Protein AF-0000000086875833 (afdb_homodimer)

Secondary structure (DSSP, 8-state):
-HHHHHHHHHHHHTT--HHHHH--TTTT-S--HHHHHHHHHHHHHHHHHHTTT-PPPHHHHHHH--SS-TTSSPPP-TT--HHHHHHHHHHHHHHHHHHHHH--GGGGG-EEE-GGG-EEEHHHHHHHHHHHHHHHHHHHHHHHHHHIIIII-/-HHHHHHHHHHHHTT--HHHHH--TTTT-S--HHHHHHHHHHHHHHHHHHTTT-PPPHHHHHHH--SS-TTSSPPP-TT--HHHHHHHHHHHHHHHHHHHHH--GGGGG-EEE-GGG-EEEHHHHHHHHHHHHHHHHHHHHHHHHHHIIIII-

InterPro domains:
  IPR024775 Hercynine oxygenase, DinB-like domain [PF12867] (7-140)
  IPR034660 DinB/YfiT-like putative metalloenzymes [G3DSA:1.20.120.450] (1-150)
  IPR034660 DinB/YfiT-like putative metalloenzymes [SSF109854] (3-146)

Solvent-accessible surface area (backbone atoms only — not comparable to full-atom values): 17185 Å² total; per-residue (Å²): 103,58,63,57,55,47,52,53,49,48,69,70,45,69,80,51,49,63,68,61,29,61,42,22,59,97,81,60,76,49,81,20,45,43,32,48,54,51,48,51,45,51,54,52,47,48,46,46,26,26,79,67,73,41,76,76,55,66,69,56,40,70,72,73,45,66,86,46,39,99,85,70,39,74,44,87,52,92,81,62,42,55,67,57,47,53,53,55,43,49,55,45,48,51,52,35,50,54,52,58,70,68,54,49,80,76,50,37,70,38,72,27,78,46,73,94,84,34,72,38,37,40,53,57,46,59,50,48,53,40,47,53,48,38,29,52,46,41,53,42,53,51,47,52,51,53,47,39,61,72,69,71,99,103,57,62,56,56,49,52,52,49,48,68,69,45,68,79,54,49,63,67,60,29,62,42,22,59,96,81,61,78,50,81,19,45,43,33,50,53,51,48,50,44,51,53,51,47,49,47,46,25,27,78,67,72,40,75,75,54,66,70,55,42,68,72,73,47,66,86,46,39,99,84,70,40,74,44,87,50,92,80,62,41,54,66,59,46,53,53,54,42,49,54,47,48,50,52,36,48,54,52,58,70,67,55,50,80,76,49,38,69,39,71,25,76,45,72,93,84,35,70,36,38,40,53,58,48,57,49,48,52,40,47,51,48,39,31,54,47,40,55,41,53,50,46,53,50,52,47,39,61,72,69,70,98

pLDDT: mean 93.74, std 5.6, range [61.12, 98.62]

Foldseek 3Di:
DLVVLVVVLCVLPVPPDLVLQCFCFPVNPHHGVVLLLLLLLVVLLQVLQQLVQHGRDPVVCVVSHDNADPVRHRDDDNPDDSVNSVVSSVVSVVSSVVSVVVDDPVSQQDWTADPPRDIDRNVVVVVVSSVSSVVVSVVNVVSVVRCCVVPVD/DLVVLVVVLCVLPVPPDLVLQCDCFPVNPHHGVVLLLLLLLVVLLQVLQQLVQHGRDPVVCVVSHDNADPVRHRDDDNPDDSVNSVVSSVVSVVSSVVSVVPDDPVSQQDWTDDPPRDIDRNVVVVVVSSVSSVVVSVVNVVSVVRCCVVPVD

Nearest PDB structures (foldseek):
  8fx9-assembly1_A-2  TM=7.996E-01  e=4.304E-03  Mycobacterium tuberculosis
  2p1a-assembly1_A  TM=7.883E-01  e=8.889E-03  Bacillus cereus ATCC 10987
  2nsf-assembly1_A  TM=6.820E-01  e=5.088E-03  Corynebacterium glutamicum
  2p1a-assembly1_B  TM=7.761E-01  e=3.034E-02  Bacillus cereus ATCC 10987
  2nsg-assembly1_A  TM=6.842E-01  e=2.427E-02  Corynebacterium glutamicum

Organism: NCBI:txid248903

Sequence (306 aa):
MVNYNDERLIRLVKDMSAEELQFKGPAHDVNSTAQLLRHISVVLLHWVFRLQSQEVPAGYTEKYGPMFDADGKLPLIPDLTIQTWLQEHSSIREMFRSVCLSLQDHDLERVVPYENGEGAVIRWSLFHIADHCRHHYAHIVYLRRTYSEQFKGMVNYNDERLIRLVKDMSAEELQFKGPAHDVNSTAQLLRHISVVLLHWVFRLQSQEVPAGYTEKYGPMFDADGKLPLIPDLTIQTWLQEHSSIREMFRSVCLSLQDHDLERVVPYENGEGAVIRWSLFHIADHCRHHYAHIVYLRRTYSEQFKG

Structure (mmCIF, N/CA/C/O backbone):
data_AF-0000000086875833-model_v1
#
loop_
_entity.id
_entity.type
_entity.pdbx_description
1 polymer 'DinB family protein'
#
loop_
_atom_site.group_PDB
_atom_site.id
_atom_site.type_symbol
_atom_site.label_atom_id
_atom_site.label_alt_id
_atom_site.label_comp_id
_atom_site.label_asym_id
_atom_site.label_entity_id
_atom_site.label_seq_id
_atom_site.pdbx_PDB_ins_code
_atom_site.Cartn_x
_atom_site.Cartn_y
_atom_site.Cartn_z
_atom_site.occupancy
_atom_site.B_iso_or_equiv
_atom_site.auth_seq_id
_atom_site.auth_comp_id
_atom_site.auth_asym_id
_atom_site.auth_atom_id
_atom_site.pdbx_PDB_model_num
ATOM 1 N N . MET A 1 1 ? -10.68 0.949 8.367 1 69.31 1 MET A N 1
ATOM 2 C CA . MET A 1 1 ? -9.508 0.652 7.555 1 69.31 1 MET A CA 1
ATOM 3 C C . MET A 1 1 ? -8.445 1.741 7.711 1 69.31 1 MET A C 1
ATOM 5 O O . MET A 1 1 ? -7.293 1.449 8.023 1 69.31 1 MET A O 1
ATOM 9 N N . VAL A 1 2 ? -8.875 2.961 7.594 1 73.44 2 VAL A N 1
ATOM 10 C CA . VAL A 1 2 ? -7.926 4.055 7.758 1 73.44 2 VAL A CA 1
ATOM 11 C C . VAL A 1 2 ? -7.301 3.994 9.148 1 73.44 2 VAL A C 1
ATOM 13 O O . VAL A 1 2 ? -6.086 4.133 9.297 1 73.44 2 VAL A O 1
ATOM 16 N N . ASN A 1 3 ? -8.141 3.557 10.039 1 81.06 3 ASN A N 1
ATOM 17 C CA . ASN A 1 3 ? -7.633 3.457 11.406 1 81.06 3 ASN A CA 1
ATOM 18 C C . ASN A 1 3 ? -6.652 2.299 11.562 1 81.06 3 ASN A C 1
ATOM 20 O O . ASN A 1 3 ? -5.656 2.412 12.281 1 81.06 3 ASN A O 1
ATOM 24 N N . TYR A 1 4 ? -6.926 1.289 10.883 1 83.06 4 TYR A N 1
ATOM 25 C CA . TYR A 1 4 ? -6.055 0.121 10.953 1 83.06 4 TYR A CA 1
ATOM 26 C C . TYR A 1 4 ? -4.668 0.442 10.398 1 83.06 4 TYR A C 1
ATOM 28 O O . TYR A 1 4 ? -3.658 0.161 11.047 1 83.06 4 TYR A O 1
ATOM 36 N N . ASN A 1 5 ? -4.621 1.057 9.25 1 88.19 5 ASN A N 1
ATOM 37 C CA . ASN A 1 5 ? -3.35 1.418 8.633 1 88.19 5 ASN A CA 1
ATOM 38 C C . ASN A 1 5 ? -2.582 2.434 9.477 1 88.19 5 ASN A C 1
ATOM 40 O O . ASN A 1 5 ? -1.358 2.352 9.594 1 88.19 5 ASN A O 1
ATOM 44 N N . ASP A 1 6 ? -3.35 3.293 10 1 91.81 6 ASP A N 1
ATOM 45 C CA . ASP A 1 6 ? -2.744 4.332 10.828 1 91.81 6 ASP A CA 1
ATOM 46 C C . ASP A 1 6 ? -2.117 3.736 12.086 1 91.81 6 ASP A C 1
ATOM 48 O O . ASP A 1 6 ? -1.003 4.102 12.469 1 91.81 6 ASP A O 1
ATOM 52 N N . GLU A 1 7 ? -2.791 2.857 12.734 1 93 7 GLU A N 1
ATOM 53 C CA . GLU A 1 7 ? -2.266 2.211 13.93 1 93 7 GLU A CA 1
ATOM 54 C C . GLU A 1 7 ? -1.007 1.408 13.617 1 93 7 GLU A C 1
ATOM 56 O O . GLU A 1 7 ? -0.061 1.396 14.414 1 93 7 GLU A O 1
ATOM 61 N N . ARG A 1 8 ? -1.009 0.767 12.539 1 94.06 8 ARG A N 1
ATOM 62 C CA . ARG A 1 8 ? 0.169 0.016 12.117 1 94.06 8 ARG A CA 1
ATOM 63 C C . ARG A 1 8 ? 1.355 0.945 11.883 1 94.06 8 ARG A C 1
ATOM 65 O O . ARG A 1 8 ? 2.486 0.619 12.242 1 94.06 8 ARG A O 1
ATOM 72 N N . LEU A 1 9 ? 1.071 2.025 11.289 1 97.44 9 LEU A N 1
ATOM 73 C CA . LEU A 1 9 ? 2.113 3.016 11.039 1 97.44 9 LEU A CA 1
ATOM 74 C C . LEU A 1 9 ? 2.715 3.516 12.352 1 97.44 9 LEU A C 1
ATOM 76 O O . LEU A 1 9 ? 3.938 3.543 12.508 1 97.44 9 LEU A O 1
ATOM 80 N N . ILE A 1 10 ? 1.856 3.844 13.289 1 97.56 10 ILE A N 1
ATOM 81 C CA . ILE A 1 10 ? 2.297 4.363 14.578 1 97.56 10 ILE A CA 1
ATOM 82 C C . ILE A 1 10 ? 3.143 3.316 15.297 1 97.56 10 ILE A C 1
ATOM 84 O O . ILE A 1 10 ? 4.211 3.629 15.836 1 97.56 10 ILE A O 1
ATOM 88 N N . ARG A 1 11 ? 2.738 2.109 15.25 1 97.25 11 ARG A N 1
ATOM 89 C CA . ARG A 1 11 ? 3.488 1.029 15.883 1 97.25 11 ARG A CA 1
ATOM 90 C C . ARG A 1 11 ? 4.867 0.874 15.242 1 97.25 11 ARG A C 1
ATOM 92 O O . ARG A 1 11 ? 5.844 0.576 15.938 1 97.25 11 ARG A O 1
ATOM 99 N N . LEU A 1 12 ? 4.922 1.098 14.055 1 97.69 12 LEU A N 1
ATOM 100 C CA . LEU A 1 12 ? 6.164 0.932 13.312 1 97.69 12 LEU A CA 1
ATOM 101 C C . LEU A 1 12 ? 7.176 2.008 13.695 1 97.69 12 LEU A C 1
ATOM 103 O O . LEU A 1 12 ? 8.375 1.736 13.773 1 97.69 12 LEU A O 1
ATOM 107 N N . VAL A 1 13 ? 6.734 3.186 13.984 1 98.06 13 VAL A N 1
ATOM 108 C CA . VAL A 1 13 ? 7.684 4.293 13.977 1 98.06 13 VAL A CA 1
ATOM 109 C C . VAL A 1 13 ? 7.84 4.855 15.383 1 98.06 13 VAL A C 1
ATOM 111 O O . VAL A 1 13 ? 8.758 5.629 15.656 1 98.06 13 VAL A O 1
ATOM 114 N N . LYS A 1 14 ? 6.969 4.492 16.312 1 97.06 14 LYS A N 1
ATOM 115 C CA . LYS A 1 14 ? 6.82 5.188 17.594 1 97.06 14 LYS A CA 1
ATOM 116 C C . LYS A 1 14 ? 8.125 5.188 18.375 1 97.06 14 LYS A C 1
ATOM 118 O O . LYS A 1 14 ? 8.336 6.035 19.234 1 97.06 14 LYS A O 1
ATOM 123 N N . ASP A 1 15 ? 9.039 4.305 18.109 1 96.94 15 ASP A N 1
ATOM 124 C CA . ASP A 1 15 ? 10.258 4.191 18.891 1 96.94 15 ASP A CA 1
ATOM 125 C C . ASP A 1 15 ? 11.492 4.578 18.078 1 96.94 15 ASP A C 1
ATOM 127 O O . ASP A 1 15 ? 12.617 4.277 18.469 1 96.94 15 ASP A O 1
ATOM 131 N N . MET A 1 16 ? 11.336 5.215 17 1 96.94 16 MET A N 1
ATOM 132 C CA . MET A 1 16 ? 12.469 5.582 16.156 1 96.94 16 MET A CA 1
ATOM 133 C C . MET A 1 16 ? 13.258 6.734 16.766 1 96.94 16 MET A C 1
ATOM 135 O O . MET A 1 16 ? 12.68 7.66 17.328 1 96.94 16 MET A O 1
ATOM 139 N N . SER A 1 17 ? 14.539 6.664 16.672 1 96.44 17 SER A N 1
ATOM 140 C CA . SER A 1 17 ? 15.406 7.766 17.062 1 96.44 17 SER A CA 1
ATOM 141 C C . SER A 1 17 ? 15.383 8.883 16.016 1 96.44 17 SER A C 1
ATOM 143 O O . SER A 1 17 ? 14.906 8.688 14.906 1 96.44 17 SER A O 1
ATOM 145 N N . ALA A 1 18 ? 15.938 9.984 16.422 1 95.5 18 ALA A N 1
ATOM 146 C CA . ALA A 1 18 ? 16.031 11.117 15.5 1 95.5 18 ALA A CA 1
ATOM 147 C C . ALA A 1 18 ? 16.891 10.773 14.289 1 95.5 18 ALA A C 1
ATOM 149 O O . ALA A 1 18 ? 16.578 11.18 13.164 1 95.5 18 ALA A O 1
ATOM 150 N N . GLU A 1 19 ? 17.953 10.086 14.5 1 95.81 19 GLU A N 1
ATOM 151 C CA . GLU A 1 19 ? 18.844 9.695 13.422 1 95.81 19 GLU A CA 1
ATOM 152 C C . GLU A 1 19 ? 18.156 8.75 12.445 1 95.81 19 GLU A C 1
ATOM 154 O O . GLU A 1 19 ? 18.281 8.898 11.227 1 95.81 19 GLU A O 1
ATOM 159 N N . GLU A 1 20 ? 17.453 7.828 12.977 1 97.19 20 GLU A N 1
ATOM 160 C CA . GLU A 1 20 ? 16.734 6.871 12.133 1 97.19 20 GLU A CA 1
ATOM 161 C C . GLU A 1 20 ? 15.672 7.57 11.289 1 97.19 20 GLU A C 1
ATOM 163 O O . GLU A 1 20 ? 15.492 7.242 10.117 1 97.19 20 GLU A O 1
ATOM 168 N N . LEU A 1 21 ? 15.031 8.516 11.844 1 98.12 21 LEU A N 1
ATOM 169 C CA . LEU A 1 21 ? 13.977 9.258 11.164 1 98.12 21 LEU A CA 1
ATOM 170 C C . LEU A 1 21 ? 14.523 9.977 9.938 1 98.12 21 LEU A C 1
ATOM 172 O O . LEU A 1 21 ? 13.812 10.156 8.953 1 98.12 21 LEU A O 1
ATOM 176 N N . GLN A 1 22 ? 15.766 10.344 10.023 1 97.81 22 GLN A N 1
ATOM 177 C CA . GLN A 1 22 ? 16.344 11.172 8.969 1 97.81 22 GLN A CA 1
ATOM 178 C C . GLN A 1 22 ? 17.109 10.328 7.957 1 97.81 22 GLN A C 1
ATOM 180 O O . GLN A 1 22 ? 17.594 10.844 6.949 1 97.81 22 GLN A O 1
ATOM 185 N N . PHE A 1 23 ? 17.203 9.023 8.188 1 96.94 23 PHE A N 1
ATOM 186 C CA . PHE A 1 23 ? 17.938 8.094 7.34 1 96.94 23 PHE A CA 1
ATOM 187 C C . PHE A 1 23 ? 17.344 8.031 5.941 1 96.94 23 PHE A C 1
ATOM 189 O O . PHE A 1 23 ? 16.125 7.883 5.789 1 96.94 23 PHE A O 1
ATOM 196 N N . LYS A 1 24 ? 18.141 8.18 4.934 1 96 24 LYS A N 1
ATOM 197 C CA . LYS A 1 24 ? 17.656 8.258 3.557 1 96 24 LYS A CA 1
ATOM 198 C C . LYS A 1 24 ? 18.125 7.047 2.744 1 96 24 LYS A C 1
ATOM 200 O O . LYS A 1 24 ? 18.359 7.16 1.541 1 96 24 LYS A O 1
ATOM 205 N N . GLY A 1 25 ? 18.297 5.945 3.387 1 92.19 25 GLY A N 1
ATOM 206 C CA . GLY A 1 25 ? 18.75 4.738 2.711 1 92.19 25 GLY A CA 1
ATOM 207 C C . GLY A 1 25 ? 20.25 4.672 2.535 1 92.19 25 GLY A C 1
ATOM 208 O O . GLY A 1 25 ? 20.938 5.672 2.729 1 92.19 25 GLY A O 1
ATOM 209 N N . PRO A 1 26 ? 20.703 3.537 2.186 1 87.69 26 PRO A N 1
ATOM 210 C CA . PRO A 1 26 ? 22.156 3.342 2.062 1 87.69 26 PRO A CA 1
ATOM 211 C C . PRO A 1 26 ? 22.781 4.242 0.999 1 87.69 26 PRO A C 1
ATOM 213 O O . PRO A 1 26 ? 23.906 4.699 1.163 1 87.69 26 PRO A O 1
ATOM 216 N N . ALA A 1 27 ? 22.016 4.434 -0.045 1 86.5 27 ALA A N 1
ATOM 217 C CA . ALA A 1 27 ? 22.547 5.254 -1.133 1 86.5 27 ALA A CA 1
ATOM 218 C C . ALA A 1 27 ? 22.141 6.715 -0.965 1 86.5 27 ALA A C 1
ATOM 220 O O . ALA A 1 27 ? 22.422 7.547 -1.83 1 86.5 27 ALA A O 1
ATOM 221 N N . HIS A 1 28 ? 21.391 7.035 0.111 1 91.25 28 HIS A N 1
ATOM 222 C CA . HIS A 1 28 ? 20.938 8.391 0.411 1 91.25 28 HIS A CA 1
ATOM 223 C C . HIS A 1 28 ? 20.109 8.961 -0.734 1 91.25 28 HIS A C 1
ATOM 225 O O . HIS A 1 28 ? 20.25 10.133 -1.09 1 91.25 28 HIS A O 1
ATOM 231 N N . ASP A 1 29 ? 19.312 8.133 -1.344 1 89.31 29 ASP A N 1
ATOM 232 C CA . ASP A 1 29 ? 18.641 8.57 -2.564 1 89.31 29 ASP A CA 1
ATOM 233 C C . ASP A 1 29 ? 17.125 8.367 -2.461 1 89.31 29 ASP A C 1
ATOM 235 O O . ASP A 1 29 ? 16.422 8.359 -3.475 1 89.31 29 ASP A O 1
ATOM 239 N N . VAL A 1 30 ? 16.688 8.141 -1.278 1 93.75 30 VAL A N 1
ATOM 240 C CA . VAL A 1 30 ? 15.242 7.996 -1.089 1 93.75 30 VAL A CA 1
ATOM 241 C C . VAL A 1 30 ? 14.758 8.977 -0.026 1 93.75 30 VAL A C 1
ATOM 243 O O . VAL A 1 30 ? 15.562 9.555 0.709 1 93.75 30 VAL A O 1
ATOM 246 N N . ASN A 1 31 ? 13.469 9.203 0.02 1 96.94 31 ASN A N 1
ATOM 247 C CA . ASN A 1 31 ? 12.883 10.031 1.068 1 96.94 31 ASN A CA 1
ATOM 248 C C . ASN A 1 31 ? 13.039 9.391 2.443 1 96.94 31 ASN A C 1
ATOM 250 O O . ASN A 1 31 ? 12.891 8.172 2.584 1 96.94 31 ASN A O 1
ATOM 254 N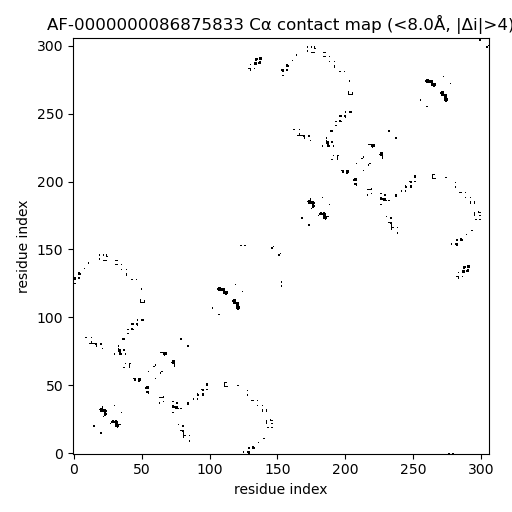 N . SER A 1 32 ? 13.344 10.211 3.451 1 98 32 SER A N 1
ATOM 255 C CA . SER A 1 32 ? 13.477 9.711 4.816 1 98 32 SER A CA 1
ATOM 256 C C . SER A 1 32 ? 12.109 9.391 5.418 1 98 32 SER A C 1
ATOM 258 O O . SER A 1 32 ? 11.078 9.797 4.883 1 98 32 SER A O 1
ATOM 260 N N . THR A 1 33 ? 12.148 8.656 6.516 1 98.62 33 THR A N 1
ATOM 261 C CA . THR A 1 33 ? 10.914 8.391 7.25 1 98.62 33 THR A CA 1
ATOM 262 C C . THR A 1 33 ? 10.266 9.695 7.707 1 98.62 33 THR A C 1
ATOM 264 O O . THR A 1 33 ? 9.047 9.844 7.641 1 98.62 33 THR A O 1
ATOM 267 N N . ALA A 1 34 ? 11.055 10.648 8.156 1 98.5 34 ALA A N 1
ATOM 268 C CA . ALA A 1 34 ? 10.539 11.953 8.578 1 98.5 34 ALA A CA 1
ATOM 269 C C . ALA A 1 34 ? 9.766 12.625 7.449 1 98.5 34 ALA A C 1
ATOM 271 O O . ALA A 1 34 ? 8.656 13.117 7.656 1 98.5 34 ALA A O 1
ATOM 272 N N . GLN A 1 35 ? 10.344 12.625 6.293 1 98.56 35 GLN A N 1
ATOM 273 C CA . GLN A 1 35 ? 9.688 13.219 5.129 1 98.56 35 GLN A CA 1
ATOM 274 C C . GLN A 1 35 ? 8.383 12.5 4.809 1 98.56 35 GLN A C 1
ATOM 276 O O . GLN A 1 35 ? 7.363 13.141 4.539 1 98.56 35 GLN A O 1
ATOM 281 N N . LEU A 1 36 ? 8.414 11.227 4.863 1 98.56 36 LEU A N 1
ATOM 282 C CA . LEU A 1 36 ? 7.25 10.422 4.508 1 98.56 36 LEU A CA 1
ATOM 283 C C . LEU A 1 36 ? 6.137 10.594 5.535 1 98.56 36 LEU A C 1
ATOM 285 O O . LEU A 1 36 ? 4.961 10.688 5.176 1 98.56 36 LEU A O 1
ATOM 289 N N . LEU A 1 37 ? 6.504 10.602 6.805 1 98.44 37 LEU A N 1
ATOM 290 C CA . LEU A 1 37 ? 5.516 10.797 7.859 1 98.44 37 LEU A CA 1
ATOM 291 C C . LEU A 1 37 ? 4.82 12.148 7.707 1 98.44 37 LEU A C 1
ATOM 293 O O . LEU A 1 37 ? 3.594 12.234 7.781 1 98.44 37 LEU A O 1
ATOM 297 N N . ARG A 1 38 ? 5.602 13.148 7.484 1 98.38 38 ARG A N 1
ATOM 298 C CA . ARG A 1 38 ? 5.02 14.469 7.266 1 98.38 38 ARG A CA 1
ATOM 299 C C . ARG A 1 38 ? 4.117 14.469 6.035 1 98.38 38 ARG A C 1
ATOM 301 O O . ARG A 1 38 ? 3.016 15.023 6.07 1 98.38 38 ARG A O 1
ATOM 308 N N . HIS A 1 39 ? 4.543 13.875 4.984 1 98.31 39 HIS A N 1
ATOM 309 C CA . HIS A 1 39 ? 3.766 13.797 3.752 1 98.31 39 HIS A CA 1
ATOM 310 C C . HIS A 1 39 ? 2.422 13.117 3.99 1 98.31 39 HIS A C 1
ATOM 312 O O . HIS A 1 39 ? 1.384 13.609 3.545 1 98.31 39 HIS A O 1
ATOM 318 N N . ILE A 1 40 ? 2.424 12.023 4.676 1 97.88 40 ILE A N 1
ATOM 319 C CA . ILE A 1 40 ? 1.2 11.289 4.98 1 97.88 40 ILE A CA 1
ATOM 320 C C . ILE A 1 40 ? 0.24 12.18 5.758 1 97.88 40 ILE A C 1
ATOM 322 O O . ILE A 1 40 ? -0.952 12.242 5.445 1 97.88 40 ILE A O 1
ATOM 326 N N . SER A 1 41 ? 0.762 12.891 6.777 1 97.94 41 SER A N 1
ATOM 327 C CA . SER A 1 41 ? -0.066 13.758 7.609 1 97.94 41 SER A CA 1
ATOM 328 C C . SER A 1 41 ? -0.639 14.922 6.801 1 97.94 41 SER A C 1
ATOM 330 O O . SER A 1 41 ? -1.814 15.258 6.941 1 97.94 41 SER A O 1
ATOM 332 N N . VAL A 1 42 ? 0.172 15.5 5.977 1 97.75 42 VAL A N 1
ATOM 333 C CA . VAL A 1 42 ? -0.249 16.656 5.195 1 97.75 42 VAL A CA 1
ATOM 334 C C . VAL A 1 42 ? -1.3 16.234 4.172 1 97.75 42 VAL A C 1
ATOM 336 O O . VAL A 1 42 ? -2.297 16.938 3.971 1 97.75 42 VAL A O 1
ATOM 339 N N . VAL A 1 43 ? -1.119 15.133 3.529 1 96.5 43 VAL A N 1
ATOM 340 C CA . VAL A 1 43 ? -2.105 14.617 2.584 1 96.5 43 VAL A CA 1
ATOM 341 C C . VAL A 1 43 ? -3.432 14.375 3.301 1 96.5 43 VAL A C 1
ATOM 343 O O . VAL A 1 43 ? -4.496 14.719 2.785 1 96.5 43 VAL A O 1
ATOM 346 N N . LEU A 1 44 ? -3.344 13.734 4.492 1 97.25 44 LEU A N 1
ATOM 347 C CA . LEU A 1 44 ? -4.555 13.484 5.27 1 97.25 44 LEU A CA 1
ATOM 348 C C . LEU A 1 44 ? -5.266 14.797 5.598 1 97.25 44 LEU A C 1
ATOM 350 O O . LEU A 1 44 ? -6.488 14.883 5.484 1 97.25 44 LEU A O 1
ATOM 354 N N . LEU A 1 45 ? -4.504 15.797 5.992 1 97.56 45 LEU A N 1
ATOM 355 C CA . LEU A 1 45 ? -5.055 17.109 6.297 1 97.56 45 LEU A CA 1
ATOM 356 C C . LEU A 1 45 ? -5.797 17.688 5.094 1 97.56 45 LEU A C 1
ATOM 358 O O . LEU A 1 45 ? -6.902 18.203 5.23 1 97.56 45 LEU A O 1
ATOM 362 N N . HIS A 1 46 ? -5.199 17.594 3.959 1 96.12 46 HIS A N 1
ATOM 363 C CA . HIS A 1 46 ? -5.836 18.094 2.746 1 96.12 46 HIS A CA 1
ATOM 364 C C . HIS A 1 46 ? -7.152 17.375 2.475 1 96.12 46 HIS A C 1
ATOM 366 O O . HIS A 1 46 ? -8.133 17.984 2.053 1 96.12 46 HIS A O 1
ATOM 372 N N . TRP A 1 47 ? -7.184 16.094 2.719 1 96.19 47 TRP A N 1
ATOM 373 C CA . TRP A 1 47 ? -8.406 15.328 2.49 1 96.19 47 TRP A CA 1
ATOM 374 C C . TRP A 1 47 ? -9.484 15.719 3.496 1 96.19 47 TRP A C 1
ATOM 376 O O . TRP A 1 47 ? -10.672 15.711 3.174 1 96.19 47 TRP A O 1
ATOM 386 N N . VAL A 1 48 ? -9.086 16.031 4.773 1 96.94 48 VAL A N 1
ATOM 387 C CA . VAL A 1 48 ? -10.039 16.5 5.773 1 96.94 48 VAL A CA 1
ATOM 388 C C . VAL A 1 48 ? -10.852 17.672 5.211 1 96.94 48 VAL A C 1
ATOM 390 O O . VAL A 1 48 ? -12.086 17.672 5.297 1 96.94 48 VAL A O 1
ATOM 393 N N . PHE A 1 49 ? -10.227 18.547 4.586 1 96.25 49 PHE A N 1
ATOM 394 C CA . PHE A 1 49 ? -10.891 19.75 4.074 1 96.25 49 PHE A CA 1
ATOM 395 C C . PHE A 1 49 ? -11.547 19.469 2.729 1 96.25 49 PHE A C 1
ATOM 397 O O . PHE A 1 49 ? -12.664 19.922 2.469 1 96.25 49 PHE A O 1
ATOM 404 N N . ARG A 1 50 ? -10.914 18.734 1.885 1 94.88 50 ARG A N 1
ATOM 405 C CA . ARG A 1 50 ? -11.461 18.391 0.576 1 94.88 50 ARG A CA 1
ATOM 406 C C . ARG A 1 50 ? -12.805 17.672 0.712 1 94.88 50 ARG A C 1
ATOM 408 O O . ARG A 1 50 ? -13.734 17.938 -0.055 1 94.88 50 ARG A O 1
ATOM 415 N N . LEU A 1 51 ? -12.914 16.734 1.679 1 95.56 51 LEU A N 1
ATOM 416 C CA . LEU A 1 51 ? -14.148 15.977 1.892 1 95.56 51 LEU A CA 1
ATOM 417 C C . LEU A 1 51 ? -15.297 16.906 2.27 1 95.56 51 LEU A C 1
ATOM 419 O O . LEU A 1 51 ? -16.469 16.531 2.16 1 95.56 51 LEU A O 1
ATOM 423 N N . GLN A 1 52 ? -14.969 18.094 2.715 1 93.88 52 GLN A N 1
ATOM 424 C CA . GLN A 1 52 ? -15.969 19.094 3.09 1 93.88 52 GLN A CA 1
ATOM 425 C C . GLN A 1 52 ? -16.062 20.188 2.037 1 93.88 52 GLN A C 1
ATOM 427 O O . GLN A 1 52 ? -16.719 21.219 2.262 1 93.88 52 GLN A O 1
ATOM 432 N N . SER A 1 53 ? -15.367 20.031 0.917 1 91.44 53 SER A N 1
ATOM 433 C CA . SER A 1 53 ? -15.32 20.984 -0.177 1 91.44 53 SER A CA 1
ATOM 434 C C . SER A 1 53 ? -14.797 22.344 0.3 1 91.44 53 SER A C 1
ATOM 436 O O . SER A 1 53 ? -15.328 23.391 -0.078 1 91.44 53 SER A O 1
ATOM 438 N N . GLN A 1 54 ? -13.82 22.219 1.149 1 93.94 54 GLN A N 1
ATOM 439 C CA . GLN A 1 54 ? -13.172 23.422 1.688 1 93.94 54 GLN A CA 1
ATOM 440 C C . GLN A 1 54 ? -11.695 23.453 1.321 1 93.94 54 GLN A C 1
ATOM 442 O O . GLN A 1 54 ? -11.094 22.406 1.058 1 93.94 54 GLN A O 1
ATOM 447 N N . GLU A 1 55 ? -11.156 24.625 1.307 1 93.31 55 GLU A N 1
ATOM 448 C CA . GLU A 1 55 ? -9.711 24.781 1.155 1 93.31 55 GLU A CA 1
ATOM 449 C C . GLU A 1 55 ? -9 24.672 2.504 1 93.31 55 GLU A C 1
ATOM 451 O O . GLU A 1 55 ? -9.578 25.016 3.541 1 93.31 55 GLU A O 1
ATOM 456 N N . VAL A 1 56 ? -7.762 24.203 2.43 1 94.88 56 VAL A N 1
ATOM 457 C CA . VAL A 1 56 ? -6.965 24.156 3.652 1 94.88 56 VAL A CA 1
ATOM 458 C C . VAL A 1 56 ? -6.652 25.562 4.125 1 94.88 56 VAL A C 1
ATOM 460 O O . VAL A 1 56 ? -6.066 26.359 3.381 1 94.88 56 VAL A O 1
ATOM 463 N N . PRO A 1 57 ? -7.016 25.906 5.332 1 96.06 57 PRO A N 1
ATOM 464 C CA . PRO A 1 57 ? -6.695 27.234 5.84 1 96.06 57 PRO A CA 1
ATOM 465 C C . PRO A 1 57 ? -5.191 27.5 5.906 1 96.06 57 PRO A C 1
ATOM 467 O O . PRO A 1 57 ? -4.418 26.594 6.211 1 96.06 57 PRO A O 1
ATOM 470 N N . ALA A 1 58 ? -4.77 28.703 5.758 1 95 58 ALA A N 1
ATOM 471 C CA . ALA A 1 58 ? -3.373 29.109 5.691 1 95 58 ALA A CA 1
ATOM 472 C C . ALA A 1 58 ? -2.629 28.734 6.973 1 95 58 ALA A C 1
ATOM 474 O O . ALA A 1 58 ? -1.456 28.359 6.926 1 95 58 ALA A O 1
ATOM 475 N N . GLY A 1 59 ? -3.309 28.828 8.039 1 95.81 59 GLY A N 1
ATOM 476 C CA . GLY A 1 59 ? -2.693 28.5 9.312 1 95.81 59 GLY A CA 1
ATOM 477 C C . GLY A 1 59 ? -2.154 27.078 9.367 1 95.81 59 GLY A C 1
ATOM 478 O O . GLY A 1 59 ? -1.101 26.844 9.961 1 95.81 59 GLY A O 1
ATOM 479 N N . TYR A 1 60 ? -2.828 26.141 8.781 1 95.56 60 TYR A N 1
ATOM 480 C CA . TYR A 1 60 ? -2.377 24.75 8.766 1 95.56 60 TYR A CA 1
ATOM 481 C C . TYR A 1 60 ? -1.182 24.578 7.832 1 95.56 60 TYR A C 1
ATOM 483 O O . TYR A 1 60 ? -0.259 23.812 8.133 1 95.56 60 TYR A O 1
ATOM 491 N N . THR A 1 61 ? -1.243 25.281 6.746 1 92.56 61 THR A N 1
ATOM 492 C CA . THR A 1 61 ? -0.128 25.203 5.809 1 92.56 61 THR A CA 1
ATOM 493 C C . THR A 1 61 ? 1.144 25.766 6.438 1 92.56 61 THR A C 1
ATOM 495 O O . THR A 1 61 ? 2.236 25.25 6.215 1 92.56 61 THR A O 1
ATOM 498 N N . GLU A 1 62 ? 1 26.797 7.148 1 94.69 62 GLU A N 1
ATOM 499 C CA . GLU A 1 62 ? 2.133 27.391 7.855 1 94.69 62 GLU A CA 1
ATOM 500 C C . GLU A 1 62 ? 2.676 26.438 8.914 1 94.69 62 GLU A C 1
ATOM 502 O O . GLU A 1 62 ? 3.889 26.328 9.102 1 94.69 62 GLU A O 1
ATOM 507 N N . LYS A 1 63 ? 1.803 25.812 9.578 1 95.06 63 LYS A N 1
ATOM 508 C CA . LYS A 1 63 ? 2.176 24.938 10.688 1 95.06 63 LYS A CA 1
ATOM 509 C C . LYS A 1 63 ? 2.824 23.656 10.18 1 95.06 63 LYS A C 1
ATOM 511 O O . LYS A 1 63 ? 3.832 23.203 10.727 1 95.06 63 LYS A O 1
ATOM 516 N N . TYR A 1 64 ? 2.316 23.016 9.117 1 95.12 64 TYR A N 1
ATOM 517 C CA . TYR A 1 64 ? 2.725 21.672 8.719 1 95.12 64 TYR A CA 1
ATOM 518 C C . TYR A 1 64 ? 3.576 21.703 7.461 1 95.12 64 TYR A C 1
ATOM 520 O O . TYR A 1 64 ? 4.211 20.719 7.102 1 95.12 64 TYR A O 1
ATOM 528 N N . GLY A 1 65 ? 3.678 22.875 6.812 1 92.44 65 GLY A N 1
ATOM 529 C CA . GLY A 1 65 ? 4.465 23.016 5.598 1 92.44 65 GLY A CA 1
ATOM 530 C C . GLY A 1 65 ? 3.691 22.656 4.344 1 92.44 65 GLY A C 1
ATOM 531 O O . GLY A 1 65 ? 2.543 22.219 4.418 1 92.44 65 GLY A O 1
ATOM 532 N N . PRO A 1 66 ? 4.355 22.875 3.219 1 92.62 66 PRO A N 1
ATOM 533 C CA . PRO A 1 66 ? 3.713 22.625 1.927 1 92.62 66 PRO A CA 1
ATOM 534 C C . PRO A 1 66 ? 3.732 21.156 1.539 1 92.62 66 PRO A C 1
ATOM 536 O O . PRO A 1 66 ? 4.512 20.375 2.096 1 92.62 66 PRO A O 1
ATOM 539 N N . MET A 1 67 ? 2.865 20.797 0.562 1 91.56 67 MET A N 1
ATOM 540 C CA . MET A 1 67 ? 2.816 19.453 0.001 1 91.56 67 MET A CA 1
ATOM 541 C C . MET A 1 67 ? 4.141 19.094 -0.668 1 91.56 67 MET A C 1
ATOM 543 O O . MET A 1 67 ? 4.645 17.984 -0.499 1 91.56 67 MET A O 1
ATOM 547 N N . PHE A 1 68 ? 4.617 19.953 -1.409 1 94.69 68 PHE A N 1
ATOM 548 C CA . PHE A 1 68 ? 5.883 19.797 -2.117 1 94.69 68 PHE A CA 1
ATOM 549 C C . PHE A 1 68 ? 6.727 21.062 -1.983 1 94.69 68 PHE A C 1
ATOM 551 O O . PHE A 1 68 ? 6.191 22.156 -1.791 1 94.69 68 PHE A O 1
ATOM 558 N N . ASP A 1 69 ? 8.039 20.859 -2.045 1 95.06 69 ASP A N 1
ATOM 559 C CA . ASP A 1 69 ? 8.922 22.016 -2.025 1 95.06 69 ASP A CA 1
ATOM 560 C C . ASP A 1 69 ? 9.023 22.656 -3.408 1 95.06 69 ASP A C 1
ATOM 562 O O . ASP A 1 69 ? 8.273 22.297 -4.32 1 95.06 69 ASP A O 1
ATOM 566 N N . ALA A 1 70 ? 9.891 23.688 -3.512 1 94.44 70 ALA A N 1
ATOM 567 C CA . ALA A 1 70 ? 10.008 24.469 -4.738 1 94.44 70 ALA A CA 1
ATOM 568 C C . ALA A 1 70 ? 10.453 23.594 -5.906 1 94.44 70 ALA A C 1
ATOM 570 O O . ALA A 1 70 ? 10.148 23.891 -7.066 1 94.44 70 ALA A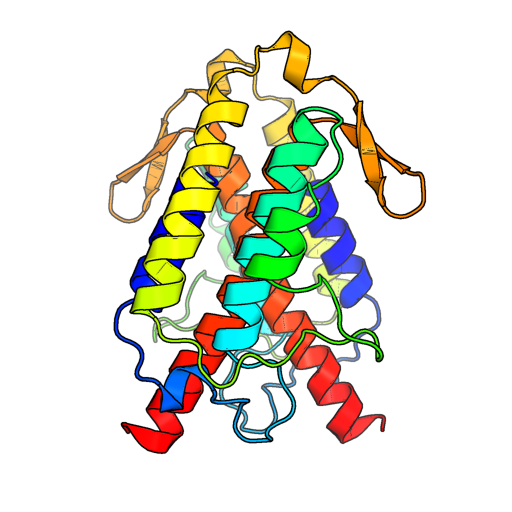 O 1
ATOM 571 N N . ASP A 1 71 ? 11.102 22.484 -5.68 1 94.88 71 ASP A N 1
ATOM 572 C CA . ASP A 1 71 ? 11.594 21.578 -6.711 1 94.88 71 ASP A CA 1
ATOM 573 C C . ASP A 1 71 ? 10.609 20.438 -6.961 1 94.88 71 ASP A C 1
ATOM 575 O O . ASP A 1 71 ? 10.922 19.484 -7.676 1 94.88 71 ASP A O 1
ATOM 579 N N . GLY A 1 72 ? 9.523 20.438 -6.332 1 94.81 72 GLY A N 1
ATOM 580 C CA . GLY A 1 72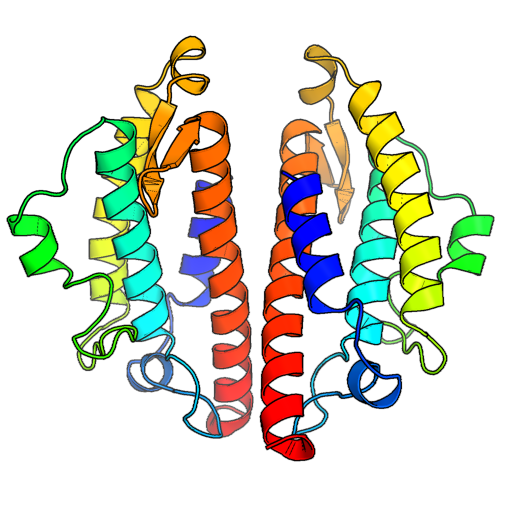 ? 8.516 19.406 -6.508 1 94.81 72 GLY A CA 1
ATOM 581 C C . GLY A 1 72 ? 8.797 18.156 -5.699 1 94.81 72 GLY A C 1
ATOM 582 O O . GLY A 1 72 ? 8.219 17.094 -5.953 1 94.81 72 GLY A O 1
ATOM 583 N N . LYS A 1 73 ? 9.672 18.25 -4.715 1 96.06 73 LYS A N 1
ATOM 584 C CA . LYS A 1 73 ? 10.039 17.125 -3.863 1 96.06 73 LYS A CA 1
ATOM 585 C C . LYS A 1 73 ? 9.406 17.25 -2.48 1 96.06 73 LYS A C 1
ATOM 587 O O . LYS A 1 73 ? 8.875 18.297 -2.131 1 96.06 73 LYS A O 1
ATOM 592 N N . LEU A 1 74 ? 9.383 16.156 -1.79 1 97.69 74 LEU A N 1
ATOM 593 C CA . LEU A 1 74 ? 8.922 16.25 -0.409 1 97.69 74 LEU A CA 1
ATOM 594 C C . LEU A 1 74 ? 9.844 17.125 0.417 1 97.69 74 LEU A C 1
ATOM 596 O O . LEU A 1 74 ? 11.07 16.969 0.377 1 97.69 74 LEU A O 1
ATOM 600 N N . PRO A 1 75 ? 9.273 18.062 1.13 1 97.06 75 PRO A N 1
ATOM 601 C CA . PRO A 1 75 ? 10.109 18.953 1.933 1 97.06 75 PRO A CA 1
ATOM 602 C C . PRO A 1 75 ? 10.914 18.219 2.998 1 97.06 75 PRO A C 1
ATOM 604 O O . PRO A 1 75 ? 10.422 17.25 3.596 1 97.06 75 PRO A O 1
ATOM 607 N N . LEU A 1 76 ? 12.117 18.734 3.248 1 95.81 76 LEU A N 1
ATOM 608 C CA . LEU A 1 76 ? 12.914 18.219 4.355 1 95.81 76 LEU A CA 1
ATOM 609 C C . LEU A 1 76 ? 12.352 18.688 5.691 1 95.81 76 LEU A C 1
ATOM 611 O O . LEU A 1 76 ? 11.906 19.828 5.816 1 95.81 76 LEU A O 1
ATOM 615 N N . ILE A 1 77 ? 12.422 17.781 6.641 1 95.44 77 ILE A N 1
ATOM 616 C CA . ILE A 1 77 ? 11.977 18.094 7.996 1 95.44 77 ILE A CA 1
ATOM 617 C C . ILE A 1 77 ? 13.07 17.703 8.992 1 95.44 77 ILE A C 1
ATOM 619 O O . ILE A 1 77 ? 12.891 16.781 9.789 1 95.44 77 ILE A O 1
ATOM 623 N N . PRO A 1 78 ? 14.117 18.469 9.102 1 94.12 78 PRO A N 1
ATOM 624 C CA . PRO A 1 78 ? 15.312 18.031 9.836 1 94.12 78 PRO A CA 1
ATOM 625 C C . PRO A 1 78 ? 15.086 17.953 11.344 1 94.12 78 PRO A C 1
ATOM 627 O O . PRO A 1 78 ? 15.773 17.203 12.039 1 94.12 78 PRO A O 1
ATOM 630 N N . ASP A 1 79 ? 14.102 18.641 11.891 1 94 79 ASP A N 1
ATOM 631 C CA . ASP A 1 79 ? 13.953 18.703 13.344 1 94 79 ASP A CA 1
ATOM 632 C C . ASP A 1 79 ? 12.742 17.906 13.805 1 94 79 ASP A C 1
ATOM 634 O O . ASP A 1 79 ? 12.305 18.031 14.953 1 94 79 ASP A O 1
ATOM 638 N N . LEU A 1 80 ? 12.227 17.141 12.953 1 95.44 80 LEU A N 1
ATOM 639 C CA . LEU A 1 80 ? 11.039 16.391 13.344 1 95.44 80 LEU A CA 1
ATOM 640 C C . LEU A 1 80 ? 11.398 15.305 14.359 1 95.44 80 LEU A C 1
ATOM 642 O O . LEU A 1 80 ? 12.344 14.547 14.164 1 95.44 80 LEU A O 1
ATOM 646 N N . THR A 1 81 ? 10.664 15.273 15.469 1 96.81 81 THR A N 1
ATOM 647 C CA . THR A 1 81 ? 10.75 14.164 16.422 1 96.81 81 THR A CA 1
ATOM 648 C C . THR A 1 81 ? 9.508 13.281 16.328 1 96.81 81 THR A C 1
ATOM 650 O O . THR A 1 81 ? 8.445 13.734 15.898 1 96.81 81 THR A O 1
ATOM 653 N N . ILE A 1 82 ? 9.641 12.07 16.719 1 97.94 82 ILE A N 1
ATOM 654 C CA . ILE A 1 82 ? 8.508 11.148 16.672 1 97.94 82 ILE A CA 1
ATOM 655 C C . ILE A 1 82 ? 7.402 11.656 17.594 1 97.94 82 ILE A C 1
ATOM 657 O O . ILE A 1 82 ? 6.219 11.539 17.266 1 97.94 82 ILE A O 1
ATOM 661 N N . GLN A 1 83 ? 7.789 12.25 18.719 1 97.44 83 GLN A N 1
ATOM 662 C CA . GLN A 1 83 ? 6.801 12.766 19.656 1 97.44 83 GLN A CA 1
ATOM 663 C C . GLN A 1 83 ? 5.992 13.898 19.047 1 97.44 83 GLN A C 1
ATOM 665 O O . GLN A 1 83 ? 4.77 13.945 19.188 1 97.44 83 GLN A O 1
ATOM 670 N N . THR A 1 84 ? 6.746 14.773 18.469 1 97.19 84 THR A N 1
ATOM 671 C CA . THR A 1 84 ? 6.062 15.875 17.797 1 97.19 84 THR A CA 1
ATOM 672 C C . THR A 1 84 ? 5.141 15.359 16.703 1 97.19 84 THR A C 1
ATOM 674 O O . THR A 1 84 ? 3.998 15.805 16.578 1 97.19 84 THR A O 1
ATOM 677 N N . TRP A 1 85 ? 5.598 14.477 15.922 1 97.94 85 TRP A N 1
ATOM 678 C CA . TRP A 1 85 ? 4.777 13.938 14.844 1 97.94 85 TRP A CA 1
ATOM 679 C C . TRP A 1 85 ? 3.551 13.219 15.398 1 97.94 85 TRP A C 1
ATOM 681 O O . TRP A 1 85 ? 2.441 13.383 14.883 1 97.94 85 TRP A O 1
ATOM 691 N N . LEU A 1 86 ? 3.75 12.438 16.422 1 98.06 86 LEU A N 1
ATOM 692 C CA . LEU A 1 86 ? 2.641 11.703 17.016 1 98.06 86 LEU A CA 1
ATOM 693 C C . LEU A 1 86 ? 1.54 12.656 17.469 1 98.06 86 LEU A C 1
ATOM 695 O O . LEU A 1 86 ? 0.356 12.398 17.25 1 98.06 86 LEU A O 1
ATOM 699 N N . GLN A 1 87 ? 1.897 13.688 18.047 1 97.81 87 GLN A N 1
ATOM 700 C CA . GLN A 1 87 ? 0.927 14.664 18.516 1 97.81 87 GLN A CA 1
ATOM 701 C C . GLN A 1 87 ? 0.217 15.359 17.359 1 97.81 87 GLN A C 1
ATOM 703 O O . GLN A 1 87 ? -1.013 15.445 17.344 1 97.81 87 GLN A O 1
ATOM 708 N N . GLU A 1 88 ? 1 15.836 16.438 1 97.56 88 GLU A N 1
ATOM 709 C CA . GLU A 1 88 ? 0.437 16.547 15.289 1 97.56 88 GLU A CA 1
ATOM 710 C C . GLU A 1 88 ? -0.456 15.625 14.461 1 97.56 88 GLU A C 1
ATOM 712 O O . GLU A 1 88 ? -1.562 16.016 14.07 1 97.56 88 GLU A O 1
ATOM 717 N N . HIS A 1 89 ? 0.044 14.461 14.211 1 97.56 89 HIS A N 1
ATOM 718 C CA . HIS A 1 89 ? -0.702 13.492 13.414 1 97.56 89 HIS A CA 1
ATOM 719 C C . HIS A 1 89 ? -1.987 13.07 14.117 1 97.56 89 HIS A C 1
ATOM 721 O O . HIS A 1 89 ? -3.018 12.875 13.469 1 97.56 89 HIS A O 1
ATOM 727 N N . SER A 1 90 ? -1.919 12.922 15.422 1 97.12 90 SER A N 1
ATOM 728 C CA . SER A 1 90 ? -3.113 12.586 16.188 1 97.12 90 SER A CA 1
ATOM 729 C C . SER A 1 90 ? -4.191 13.648 16.031 1 97.12 90 SER A C 1
ATOM 731 O O . SER A 1 90 ? -5.375 13.328 15.906 1 97.12 90 SER A O 1
ATOM 733 N N . SER A 1 91 ? -3.803 14.852 16.094 1 97.69 91 SER A N 1
ATOM 734 C CA . SER A 1 91 ? -4.742 15.953 15.914 1 97.69 91 SER A CA 1
ATOM 735 C C . SER A 1 91 ? -5.395 15.914 14.531 1 97.69 91 SER A C 1
ATOM 737 O O . SER A 1 91 ? -6.605 16.094 14.406 1 97.69 91 SER A O 1
ATOM 739 N N . ILE A 1 92 ? -4.633 15.664 13.523 1 97.56 92 ILE A N 1
ATOM 740 C CA . ILE A 1 92 ? -5.133 15.594 12.148 1 97.56 92 ILE A CA 1
ATOM 741 C C . ILE A 1 92 ? -6.066 14.398 12.008 1 97.56 92 ILE A C 1
ATOM 743 O O . ILE A 1 92 ? -7.125 14.5 11.391 1 97.56 92 ILE A O 1
ATOM 747 N N . ARG A 1 93 ? -5.684 13.344 12.586 1 96.69 93 ARG A N 1
ATOM 748 C CA . ARG A 1 93 ? -6.504 12.133 12.547 1 96.69 93 ARG A CA 1
ATOM 749 C C . ARG A 1 93 ? -7.859 12.375 13.203 1 96.69 93 ARG A C 1
ATOM 751 O O . ARG A 1 93 ? -8.883 11.875 12.734 1 96.69 93 ARG A O 1
ATOM 758 N N . GLU A 1 94 ? -7.844 13.062 14.289 1 97.19 94 GLU A N 1
ATOM 759 C CA . GLU A 1 94 ? -9.094 13.375 14.969 1 97.19 94 GLU A CA 1
ATOM 760 C C . GLU A 1 94 ? -10 14.234 14.094 1 97.19 94 GLU A C 1
ATOM 762 O O . GLU A 1 94 ? -11.219 14.047 14.07 1 97.19 94 GLU A O 1
ATOM 767 N N . MET A 1 95 ? -9.414 15.164 13.422 1 97.12 95 MET A N 1
ATOM 768 C CA . MET A 1 95 ? -10.188 15.953 12.477 1 97.12 95 MET A CA 1
ATOM 769 C C . MET A 1 95 ? -10.789 15.07 11.383 1 97.12 95 MET A C 1
ATOM 771 O O . MET A 1 95 ? -11.969 15.195 11.055 1 97.12 95 MET A O 1
ATOM 775 N N . PHE A 1 96 ? -9.984 14.258 10.883 1 97.19 96 PHE A N 1
ATOM 776 C CA . PHE A 1 96 ? -10.422 13.344 9.836 1 97.19 96 PHE A CA 1
ATOM 777 C C . PHE A 1 96 ? -11.547 12.453 10.336 1 97.19 96 PHE A C 1
ATOM 779 O O . PHE A 1 96 ? -12.555 12.266 9.648 1 97.19 96 PHE A O 1
ATOM 786 N N . ARG A 1 97 ? -11.383 11.875 11.5 1 96.12 97 ARG A N 1
ATOM 787 C CA . ARG A 1 97 ? -12.398 11.023 12.109 1 96.12 97 ARG A CA 1
ATOM 788 C C . ARG A 1 97 ? -13.719 11.773 12.25 1 96.12 97 ARG A C 1
ATOM 790 O O . ARG A 1 97 ? -14.781 11.219 11.961 1 96.12 97 ARG A O 1
ATOM 797 N N . SER A 1 98 ? -13.633 12.977 12.703 1 96.94 98 SER A N 1
ATOM 798 C CA . SER A 1 98 ? -14.828 13.797 12.875 1 96.94 98 SER A CA 1
ATOM 799 C C . SER A 1 98 ? -15.562 13.992 11.555 1 96.94 98 SER A C 1
ATOM 801 O O . SER A 1 98 ? -16.781 13.875 11.492 1 96.94 98 SER A O 1
ATOM 803 N N . VAL A 1 99 ? -14.781 14.25 10.523 1 96.5 99 VAL A N 1
ATOM 804 C CA . VAL A 1 99 ? -15.375 14.43 9.203 1 96.5 99 VAL A CA 1
ATOM 805 C C . VAL A 1 99 ? -16.016 13.117 8.742 1 96.5 99 VAL A C 1
ATOM 807 O O . VAL A 1 99 ? -17.156 13.117 8.273 1 96.5 99 VAL A O 1
ATOM 810 N N . CYS A 1 100 ? -15.32 12.047 8.891 1 95 100 CYS A N 1
ATOM 811 C CA . CYS A 1 100 ? -15.836 10.742 8.477 1 95 100 CYS A CA 1
ATOM 812 C C . CYS A 1 100 ? -17.125 10.414 9.195 1 95 100 CYS A C 1
ATOM 814 O O . CYS A 1 100 ? -18.078 9.898 8.586 1 95 100 CYS A O 1
ATOM 816 N N . LEU A 1 101 ? -17.203 10.719 10.477 1 94.62 101 LEU A N 1
ATOM 817 C CA . LEU A 1 101 ? -18.359 10.398 11.297 1 94.62 101 LEU A CA 1
ATOM 818 C C . LEU A 1 101 ? -19.562 11.266 10.914 1 94.62 101 LEU A C 1
ATOM 820 O O . LEU A 1 101 ? -20.703 10.922 11.195 1 94.62 101 LEU A O 1
ATOM 824 N N . SER A 1 102 ? -19.297 12.336 10.32 1 95.44 102 SER A N 1
ATOM 825 C CA . SER A 1 102 ? -20.375 13.25 9.938 1 95.44 102 SER A CA 1
ATOM 826 C C . SER A 1 102 ? -20.953 12.867 8.578 1 95.44 102 SER A C 1
ATOM 828 O O . SER A 1 102 ? -22.016 13.359 8.195 1 95.44 102 SER A O 1
ATOM 830 N N . LEU A 1 103 ? -20.281 12.031 7.844 1 94.25 103 LEU A N 1
ATOM 831 C CA . LEU A 1 103 ? -20.734 11.625 6.52 1 94.25 103 LEU A CA 1
ATOM 832 C C . LEU A 1 103 ? -21.891 10.625 6.629 1 94.25 103 LEU A C 1
ATOM 834 O O . LEU A 1 103 ? -21.844 9.719 7.461 1 94.25 103 LEU A O 1
ATOM 838 N N . GLN A 1 104 ? -22.922 10.836 5.84 1 94.19 104 GLN A N 1
ATOM 839 C CA . GLN A 1 104 ? -24.016 9.883 5.684 1 94.19 104 GLN A CA 1
ATOM 840 C C . GLN A 1 104 ? -23.844 9.047 4.414 1 94.19 104 GLN A C 1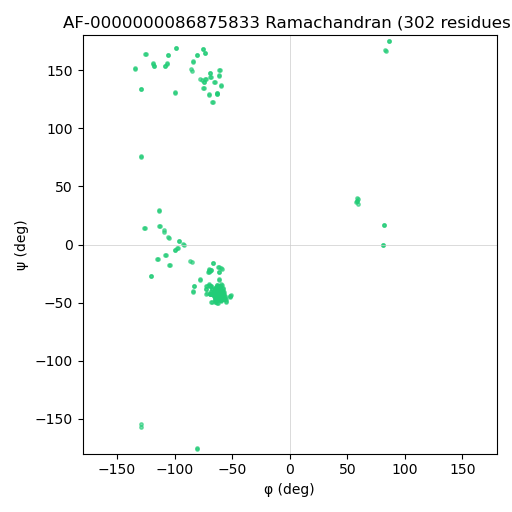
ATOM 842 O O . GLN A 1 104 ? -23.016 9.375 3.561 1 94.19 104 GLN A O 1
ATOM 847 N N . ASP A 1 105 ? -24.688 7.969 4.293 1 89.62 105 ASP A N 1
ATOM 848 C CA . ASP A 1 105 ? -24.531 7.039 3.176 1 89.62 105 ASP A CA 1
ATOM 849 C C . ASP A 1 105 ? -24.641 7.77 1.838 1 89.62 105 ASP A C 1
ATOM 851 O O . ASP A 1 105 ? -23.875 7.492 0.913 1 89.62 105 ASP A O 1
ATOM 855 N N . HIS A 1 106 ? -25.562 8.68 1.8 1 93.19 106 HIS A N 1
ATOM 856 C CA . HIS A 1 106 ? -25.766 9.383 0.536 1 93.19 106 HIS A CA 1
ATOM 857 C C . HIS A 1 106 ? -24.578 10.289 0.228 1 93.19 106 HIS A C 1
ATOM 859 O O . HIS A 1 106 ? -24.344 10.641 -0.931 1 93.19 106 HIS A O 1
ATOM 865 N N . ASP A 1 107 ? -23.828 10.664 1.26 1 94 107 ASP A N 1
ATOM 866 C CA . ASP A 1 107 ? -22.656 11.523 1.069 1 94 107 ASP A CA 1
ATOM 867 C C . ASP A 1 107 ? -21.531 10.773 0.365 1 94 107 ASP A C 1
ATOM 869 O O . ASP A 1 107 ? -20.672 11.391 -0.268 1 94 107 ASP A O 1
ATOM 873 N N . LEU A 1 108 ? -21.531 9.5 0.467 1 92.25 108 LEU A N 1
ATOM 874 C CA . LEU A 1 108 ? -20.453 8.688 -0.059 1 92.25 108 LEU A CA 1
ATOM 875 C C . LEU A 1 108 ? -20.406 8.75 -1.582 1 92.25 108 LEU A C 1
ATOM 877 O O . LEU A 1 108 ? -19.375 8.469 -2.191 1 92.25 108 LEU A O 1
ATOM 881 N N . GLU A 1 109 ? -21.484 9.219 -2.178 1 94.06 109 GLU A N 1
ATOM 882 C CA . GLU A 1 109 ? -21.562 9.305 -3.633 1 94.06 109 GLU A CA 1
ATOM 883 C C . GLU A 1 109 ? -21.281 10.727 -4.121 1 94.06 109 GLU A C 1
ATOM 885 O O . GLU A 1 109 ? -21.188 10.969 -5.324 1 94.06 109 GLU A O 1
ATOM 890 N N . ARG A 1 110 ? -21.125 11.602 -3.215 1 95.38 110 ARG A N 1
ATOM 891 C CA . ARG A 1 110 ? -20.844 12.984 -3.586 1 95.38 110 ARG A CA 1
ATOM 892 C C . ARG A 1 110 ? -19.453 13.117 -4.188 1 95.38 110 ARG A C 1
ATOM 894 O O . ARG A 1 110 ? -18.516 12.453 -3.744 1 95.38 110 ARG A O 1
ATOM 901 N N . VAL A 1 111 ? -19.359 14.055 -5.117 1 94.44 111 VAL A N 1
ATOM 902 C CA . VAL A 1 111 ? -18.078 14.305 -5.793 1 94.44 111 VAL A CA 1
ATOM 903 C C . VAL A 1 111 ? -17.406 15.523 -5.168 1 94.44 111 VAL A C 1
ATOM 905 O O . VAL A 1 111 ? -18.031 16.547 -4.945 1 94.44 111 VAL A O 1
ATOM 908 N N . VAL A 1 112 ? -16.156 15.359 -4.844 1 94.12 112 VAL A N 1
ATOM 909 C CA . VAL A 1 112 ? -15.352 16.469 -4.324 1 94.12 112 VAL A CA 1
ATOM 910 C C . VAL A 1 112 ? -14.188 16.75 -5.273 1 94.12 112 VAL A C 1
ATOM 912 O O . VAL A 1 112 ? -13.797 15.891 -6.062 1 94.12 112 VAL A O 1
ATOM 915 N N . PRO A 1 113 ? -13.742 18 -5.23 1 89.25 113 PRO A N 1
ATOM 916 C CA . PRO A 1 113 ? -12.609 18.328 -6.098 1 89.25 113 PRO A CA 1
ATOM 917 C C . PRO A 1 113 ? -11.375 17.484 -5.789 1 89.25 113 PRO A C 1
ATOM 919 O O . PRO A 1 113 ? -11.102 17.188 -4.625 1 89.25 113 PRO A O 1
ATOM 922 N N . TYR A 1 114 ? -10.773 17.047 -6.863 1 85.94 114 TYR A N 1
ATOM 923 C CA . TYR A 1 114 ? -9.539 16.281 -6.738 1 85.94 114 TYR A CA 1
ATOM 924 C C . TYR A 1 114 ? -8.445 16.844 -7.633 1 85.94 114 TYR A C 1
ATOM 926 O O . TYR A 1 114 ? -8.453 18.031 -7.961 1 85.94 114 TYR A O 1
ATOM 934 N N . GLU A 1 115 ? -7.426 16.156 -8.062 1 75.31 115 GLU A N 1
ATOM 935 C CA . GLU A 1 115 ? -6.23 16.625 -8.75 1 75.31 115 GLU A CA 1
ATOM 936 C C . GLU A 1 115 ? -6.527 16.938 -10.211 1 75.31 115 GLU A C 1
ATOM 938 O O . GLU A 1 115 ? -7.332 16.266 -10.852 1 75.31 115 GLU A O 1
ATOM 943 N N . ASN A 1 116 ? -5.871 18.062 -10.688 1 78.19 116 ASN A N 1
ATOM 944 C CA . ASN A 1 116 ? -5.891 18.453 -12.086 1 78.19 116 ASN A CA 1
ATOM 945 C C . ASN A 1 116 ? -7.312 18.703 -12.578 1 78.19 116 ASN A C 1
ATOM 947 O O . ASN A 1 116 ? -7.688 18.25 -13.664 1 78.19 116 ASN A O 1
ATOM 951 N N . GLY A 1 117 ? -8.109 19.219 -11.719 1 78.88 117 GLY A N 1
ATOM 952 C CA . GLY A 1 117 ? -9.461 19.562 -12.117 1 78.88 117 GLY A CA 1
ATOM 953 C C . GLY A 1 117 ? -10.414 18.375 -12.125 1 78.88 117 GLY A C 1
ATOM 954 O O . GLY A 1 117 ? -11.586 18.516 -12.469 1 78.88 117 GLY A O 1
ATOM 955 N N . GLU A 1 118 ? -9.875 17.328 -11.797 1 83.38 118 GLU A N 1
ATOM 956 C CA . GLU A 1 118 ? -10.719 16.141 -11.742 1 83.38 118 GLU A CA 1
ATOM 957 C C . GLU A 1 118 ? -11.453 1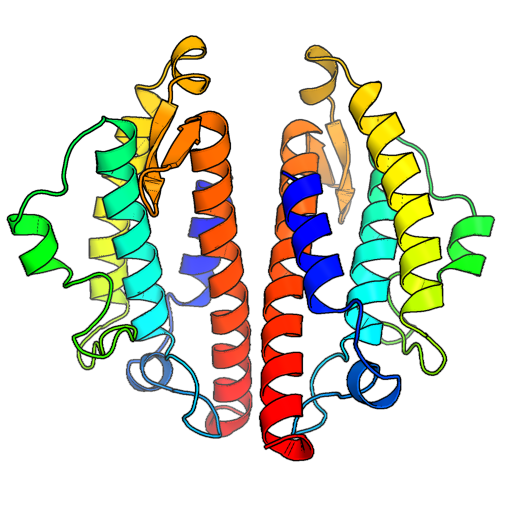6.047 -10.406 1 83.38 118 GLU A C 1
ATOM 959 O O . GLU A 1 118 ? -11.125 16.766 -9.461 1 83.38 118 GLU A O 1
ATOM 964 N N . GLY A 1 119 ? -12.578 15.273 -10.469 1 90.12 119 GLY A N 1
ATOM 965 C CA . GLY A 1 119 ? -13.336 14.992 -9.258 1 90.12 119 GLY A CA 1
ATOM 966 C C . GLY A 1 119 ? -13.195 13.562 -8.781 1 90.12 119 GLY A C 1
ATOM 967 O O . GLY A 1 119 ? -12.758 12.688 -9.531 1 90.12 119 GLY A O 1
ATOM 968 N N . ALA A 1 120 ? -13.391 13.461 -7.422 1 91 120 ALA A N 1
ATOM 969 C CA . ALA A 1 120 ? -13.375 12.125 -6.832 1 91 120 ALA A CA 1
ATOM 970 C C . ALA A 1 120 ? -14.602 11.898 -5.953 1 91 120 ALA A C 1
ATOM 972 O O . ALA A 1 120 ? -14.992 12.781 -5.184 1 91 120 ALA A O 1
ATOM 973 N N . VAL A 1 121 ? -15.188 10.742 -6.156 1 93.5 121 VAL A N 1
ATOM 974 C CA . VAL A 1 121 ? -16.297 10.367 -5.273 1 93.5 121 VAL A CA 1
ATOM 975 C C . VAL A 1 121 ? -15.766 10.094 -3.869 1 93.5 121 VAL A C 1
ATOM 977 O O . VAL A 1 121 ? -14.68 9.531 -3.707 1 93.5 121 VAL A O 1
ATOM 980 N N . ILE A 1 122 ? -16.531 10.445 -2.854 1 94.38 122 ILE A N 1
ATOM 981 C CA . ILE A 1 122 ? -16.078 10.383 -1.47 1 94.38 122 ILE A CA 1
ATOM 982 C C . ILE A 1 122 ? -15.75 8.938 -1.104 1 94.38 122 ILE A C 1
ATOM 984 O O . ILE A 1 122 ? -14.734 8.664 -0.458 1 94.38 122 ILE A O 1
ATOM 988 N N . ARG A 1 123 ? -16.547 8.023 -1.572 1 90.5 123 ARG A N 1
ATOM 989 C CA . ARG A 1 123 ? -16.297 6.613 -1.294 1 90.5 123 ARG A CA 1
ATOM 990 C C . ARG A 1 123 ? -14.914 6.195 -1.799 1 90.5 123 ARG A C 1
ATOM 992 O O . ARG A 1 123 ? -14.148 5.57 -1.069 1 90.5 123 ARG A O 1
ATOM 999 N N . TRP A 1 124 ? -14.578 6.57 -2.912 1 89.62 124 TRP A N 1
ATOM 1000 C CA . TRP A 1 124 ? -13.273 6.277 -3.504 1 89.62 124 TRP A CA 1
ATOM 1001 C C . TRP A 1 124 ? -12.164 7.012 -2.758 1 89.62 124 TRP A C 1
ATOM 1003 O O . TRP A 1 124 ? -11.078 6.461 -2.559 1 89.62 124 TRP A O 1
ATOM 1013 N N . SER A 1 125 ? -12.461 8.203 -2.363 1 93.12 125 SER A N 1
ATOM 1014 C CA . SER A 1 125 ? -11.469 9.039 -1.694 1 93.12 125 SER A CA 1
ATOM 1015 C C . SER A 1 125 ? -11.008 8.414 -0.381 1 93.12 125 SER A C 1
ATOM 1017 O O . SER A 1 125 ? -9.828 8.453 -0.044 1 93.12 125 SER A O 1
ATOM 1019 N N . LEU A 1 126 ? -11.938 7.84 0.338 1 92.19 126 LEU A N 1
ATOM 1020 C CA . LEU A 1 126 ? -11.602 7.207 1.609 1 92.19 126 LEU A CA 1
ATOM 1021 C C . LEU A 1 126 ? -10.664 6.023 1.397 1 92.19 126 LEU A C 1
ATOM 1023 O O . LEU A 1 126 ? -9.711 5.836 2.16 1 92.19 126 LEU A O 1
ATOM 1027 N N . PHE A 1 127 ? -10.906 5.336 0.311 1 88.88 127 PHE A N 1
ATOM 1028 C CA . PHE A 1 127 ? -10.016 4.242 -0.053 1 88.88 127 PHE A CA 1
ATOM 1029 C C . PHE A 1 127 ? -8.648 4.777 -0.473 1 88.88 127 PHE A C 1
ATOM 1031 O O . PHE A 1 127 ? -7.621 4.199 -0.12 1 88.88 127 PHE A O 1
ATOM 1038 N N . HIS A 1 128 ? -8.656 5.805 -1.214 1 91.31 128 HIS A N 1
ATOM 1039 C CA . HIS A 1 128 ? -7.426 6.395 -1.729 1 91.31 128 HIS A CA 1
ATOM 1040 C C . HIS A 1 128 ? -6.516 6.852 -0.593 1 91.31 128 HIS A C 1
ATOM 1042 O O . HIS A 1 128 ? -5.293 6.723 -0.68 1 91.31 128 HIS A O 1
ATOM 1048 N N . ILE A 1 129 ? -7.133 7.332 0.425 1 93.94 129 ILE A N 1
ATOM 1049 C CA . ILE A 1 129 ? -6.391 7.793 1.593 1 93.94 129 ILE A CA 1
ATOM 1050 C C . ILE A 1 129 ? -5.672 6.613 2.246 1 93.94 129 ILE A C 1
ATOM 1052 O O . ILE A 1 129 ? -4.477 6.688 2.535 1 93.94 129 ILE A O 1
ATOM 1056 N N . ALA A 1 130 ? -6.406 5.547 2.469 1 92.56 130 ALA A N 1
ATOM 1057 C CA . ALA A 1 130 ? -5.82 4.34 3.053 1 92.56 130 ALA A CA 1
ATOM 1058 C C . ALA A 1 130 ? -4.734 3.766 2.15 1 92.56 130 ALA A C 1
ATOM 1060 O O . ALA A 1 130 ? -3.668 3.369 2.625 1 92.56 130 ALA A O 1
ATOM 1061 N N . ASP A 1 131 ? -5.039 3.789 0.883 1 92.38 131 ASP A N 1
ATOM 1062 C CA . ASP A 1 131 ? -4.121 3.279 -0.131 1 92.38 131 ASP A CA 1
ATOM 1063 C C . ASP A 1 131 ? -2.814 4.07 -0.138 1 92.38 131 ASP A C 1
ATOM 1065 O O . ASP A 1 131 ? -1.73 3.488 -0.211 1 92.38 131 ASP A O 1
ATOM 1069 N N . HIS A 1 132 ? -2.898 5.312 -0.088 1 94.56 132 HIS A N 1
ATOM 1070 C CA . HIS A 1 132 ? -1.739 6.199 -0.06 1 94.56 132 HIS A CA 1
ATOM 1071 C C . HIS A 1 132 ? -0.877 5.941 1.17 1 94.56 132 HIS A C 1
ATOM 1073 O O . HIS A 1 132 ? 0.349 5.855 1.067 1 94.56 132 HIS A O 1
ATOM 1079 N N . CYS A 1 133 ? -1.551 5.824 2.273 1 95.38 133 CYS A N 1
ATOM 1080 C CA . CYS A 1 133 ? -0.84 5.539 3.514 1 95.38 133 CYS A CA 1
ATOM 1081 C C . CYS A 1 133 ? -0.089 4.215 3.418 1 95.38 133 CYS A C 1
ATOM 1083 O O . CYS A 1 133 ? 1.078 4.133 3.805 1 95.38 133 CYS A O 1
ATOM 1085 N N . ARG A 1 134 ? -0.706 3.242 2.902 1 95 134 ARG A N 1
ATOM 1086 C CA . ARG A 1 134 ? -0.094 1.923 2.789 1 95 134 ARG A CA 1
ATOM 1087 C C . ARG A 1 134 ? 1.117 1.96 1.862 1 95 134 ARG A C 1
ATOM 1089 O O . ARG A 1 134 ? 2.129 1.306 2.129 1 95 134 ARG A O 1
ATOM 1096 N N . HIS A 1 135 ? 0.981 2.668 0.798 1 95.94 135 HIS A N 1
ATOM 1097 C CA . HIS A 1 135 ? 2.084 2.824 -0.145 1 95.94 135 HIS A CA 1
ATOM 1098 C C . HIS A 1 135 ? 3.332 3.354 0.552 1 95.94 135 HIS A C 1
ATOM 1100 O O . HIS A 1 135 ? 4.414 2.771 0.424 1 95.94 135 HIS A O 1
ATOM 1106 N N . HIS A 1 136 ? 3.197 4.352 1.288 1 97.62 136 HIS A N 1
ATOM 1107 C CA . HIS A 1 136 ? 4.352 4.945 1.948 1 97.62 136 HIS A CA 1
ATOM 1108 C C . HIS A 1 136 ? 4.773 4.129 3.166 1 97.62 136 HIS A C 1
ATOM 1110 O O . HIS A 1 136 ? 5.953 4.105 3.525 1 97.62 136 HIS A O 1
ATOM 1116 N N . TYR A 1 137 ? 3.789 3.455 3.816 1 97.75 137 TYR A N 1
ATOM 1117 C CA . TYR A 1 137 ? 4.113 2.506 4.879 1 97.75 137 TYR A CA 1
ATOM 1118 C C . TYR A 1 137 ? 5.152 1.496 4.406 1 97.75 137 TYR A C 1
ATOM 1120 O O . TYR A 1 137 ? 6.117 1.212 5.121 1 97.75 137 TYR A O 1
ATOM 1128 N N . ALA A 1 138 ? 4.973 0.977 3.232 1 96.75 138 ALA A N 1
ATOM 1129 C CA . ALA A 1 138 ? 5.902 -0.012 2.691 1 96.75 138 ALA A CA 1
ATOM 1130 C C . ALA A 1 138 ? 7.309 0.567 2.559 1 96.75 138 ALA A C 1
ATOM 1132 O O . ALA A 1 138 ? 8.297 -0.123 2.814 1 96.75 138 ALA A O 1
ATOM 1133 N N . HIS A 1 139 ? 7.426 1.795 2.162 1 96.44 139 HIS A N 1
ATOM 1134 C CA . HIS A 1 139 ? 8.711 2.473 2.068 1 96.44 139 HIS A CA 1
ATOM 1135 C C . HIS A 1 139 ? 9.375 2.586 3.438 1 96.44 139 HIS A C 1
ATOM 1137 O O . HIS A 1 139 ? 10.578 2.35 3.57 1 96.44 139 HIS A O 1
ATOM 1143 N N . ILE A 1 140 ? 8.578 2.912 4.383 1 98.12 140 ILE A N 1
ATOM 1144 C CA . ILE A 1 140 ? 9.094 3.123 5.73 1 98.12 140 ILE A CA 1
ATOM 1145 C C . ILE A 1 140 ? 9.57 1.795 6.312 1 98.12 140 ILE A C 1
ATOM 1147 O O . ILE A 1 140 ? 10.602 1.744 6.996 1 98.12 140 ILE A O 1
ATOM 1151 N N . VAL A 1 141 ? 8.844 0.768 6.066 1 96.62 141 VAL A N 1
ATOM 1152 C CA . VAL A 1 141 ? 9.258 -0.561 6.504 1 96.62 141 VAL A CA 1
ATOM 1153 C C . VAL A 1 141 ? 10.648 -0.875 5.949 1 96.62 141 VAL A C 1
ATOM 1155 O O . VAL A 1 141 ? 11.516 -1.351 6.68 1 96.62 141 VAL A O 1
ATOM 1158 N N . TYR A 1 142 ? 10.844 -0.619 4.703 1 94.38 142 TYR A N 1
ATOM 1159 C CA . TYR A 1 142 ? 12.133 -0.855 4.062 1 94.38 142 TYR A CA 1
ATOM 1160 C C . TYR A 1 142 ? 13.234 -0.039 4.734 1 94.38 142 TYR A C 1
ATOM 1162 O O . TYR A 1 142 ? 14.312 -0.56 5.023 1 94.38 142 TYR A O 1
ATOM 1170 N N . LEU A 1 143 ? 12.969 1.214 4.992 1 96.31 143 LEU A N 1
ATOM 1171 C CA . LEU A 1 143 ? 13.945 2.098 5.605 1 96.31 143 LEU A CA 1
ATOM 1172 C C . LEU A 1 143 ? 14.32 1.608 7 1 96.31 143 LEU A C 1
ATOM 1174 O O . LEU A 1 143 ? 15.5 1.612 7.371 1 96.31 143 LEU A O 1
ATOM 1178 N N . ARG A 1 144 ? 13.328 1.231 7.738 1 96.56 144 ARG A N 1
ATOM 1179 C CA . ARG A 1 144 ? 13.578 0.762 9.102 1 96.56 144 ARG A CA 1
ATOM 1180 C C . ARG A 1 144 ? 14.43 -0.503 9.094 1 96.56 144 ARG A C 1
ATOM 1182 O O . ARG A 1 144 ? 15.383 -0.617 9.867 1 96.56 144 ARG A O 1
ATOM 1189 N N . ARG A 1 145 ? 14.117 -1.359 8.242 1 94 145 ARG A N 1
ATOM 1190 C CA . ARG A 1 145 ? 14.867 -2.605 8.125 1 94 145 ARG A CA 1
ATOM 1191 C C . ARG A 1 145 ? 16.328 -2.338 7.742 1 94 145 ARG A C 1
ATOM 1193 O O . ARG A 1 145 ? 17.25 -2.867 8.367 1 94 145 ARG A O 1
ATOM 1200 N N . THR A 1 146 ? 16.5 -1.562 6.727 1 92.88 146 THR A N 1
ATOM 1201 C CA . THR A 1 146 ? 17.828 -1.281 6.211 1 92.88 146 THR A CA 1
ATOM 1202 C C . THR A 1 146 ? 18.656 -0.537 7.25 1 92.88 146 THR A C 1
ATOM 1204 O O . THR A 1 146 ? 19.859 -0.79 7.387 1 92.88 146 THR A O 1
ATOM 1207 N N . TYR A 1 147 ? 18.031 0.355 7.922 1 95.25 147 TYR A N 1
ATOM 1208 C CA . TYR A 1 147 ? 18.719 1.065 8.992 1 95.25 147 TYR A CA 1
ATOM 1209 C C . TYR A 1 147 ? 19.203 0.099 10.062 1 95.25 147 TYR A C 1
ATOM 1211 O O . TYR A 1 147 ? 20.344 0.19 10.531 1 95.25 147 TYR A O 1
ATOM 1219 N N . SER A 1 148 ? 18.312 -0.81 10.516 1 93.56 148 SER A N 1
ATOM 1220 C CA . SER A 1 148 ? 18.641 -1.8 11.531 1 93.56 148 SER A CA 1
ATOM 1221 C C . SER A 1 148 ? 19.812 -2.68 11.078 1 93.56 148 SER A C 1
ATOM 1223 O O . SER A 1 148 ? 20.688 -2.998 11.875 1 93.56 148 SER A O 1
ATOM 1225 N N . GLU A 1 149 ? 19.844 -3.049 9.859 1 90.62 149 GLU A N 1
ATOM 1226 C CA . GLU A 1 149 ? 20.906 -3.887 9.312 1 90.62 149 GLU A CA 1
ATOM 1227 C C . GLU A 1 149 ? 22.234 -3.137 9.273 1 90.62 149 GLU A C 1
ATOM 1229 O O . GLU A 1 149 ? 23.297 -3.729 9.477 1 90.62 149 GLU A O 1
ATOM 1234 N N . GLN A 1 150 ? 22.156 -1.916 9.008 1 88.75 150 GLN A N 1
ATOM 1235 C CA . GLN A 1 150 ? 23.359 -1.12 8.844 1 88.75 150 GLN A CA 1
ATOM 1236 C C . GLN A 1 150 ? 23.906 -0.659 10.188 1 88.75 150 GLN A C 1
ATOM 1238 O O . GLN A 1 150 ? 25.125 -0.566 10.375 1 88.75 150 GLN A O 1
ATOM 1243 N N . PHE A 1 151 ? 23 -0.377 11.055 1 86.62 151 PHE A N 1
ATOM 1244 C CA . PHE A 1 151 ? 23.484 0.314 12.25 1 86.62 151 PHE A CA 1
ATOM 1245 C C . PHE A 1 151 ? 23.188 -0.498 13.5 1 86.62 151 PHE A C 1
ATOM 1247 O O . PHE A 1 151 ? 23.75 -0.234 14.562 1 86.62 151 PHE A O 1
ATOM 1254 N N . LYS A 1 152 ? 22.203 -1.349 13.641 1 77.25 152 LYS A N 1
ATOM 1255 C CA . LYS A 1 152 ? 21.859 -2.092 14.852 1 77.25 152 LYS A CA 1
ATOM 1256 C C . LYS A 1 152 ? 22.297 -3.551 14.742 1 77.25 152 LYS A C 1
ATOM 1258 O O . LYS A 1 152 ? 22.266 -4.289 15.727 1 77.25 152 LYS A O 1
ATOM 1263 N N . GLY A 1 153 ? 22.562 -4.043 13.539 1 61.12 153 GLY A N 1
ATOM 1264 C CA . GLY A 1 153 ? 23.078 -5.395 13.398 1 61.12 153 GLY A CA 1
ATOM 1265 C C . GLY A 1 153 ? 24.469 -5.566 13.961 1 61.12 153 GLY A C 1
ATOM 1266 O O . GLY A 1 153 ? 25.203 -4.586 14.133 1 61.12 153 GLY A O 1
ATOM 1267 N N . MET B 1 1 ? -11.844 -0.592 -6.684 1 69.25 1 MET B N 1
ATOM 1268 C CA . MET B 1 1 ? -10.555 -0.325 -6.059 1 69.25 1 MET B CA 1
ATOM 1269 C C . MET B 1 1 ? -9.555 -1.436 -6.375 1 69.25 1 MET B C 1
ATOM 1271 O O . MET B 1 1 ? -8.453 -1.168 -6.859 1 69.25 1 MET B O 1
ATOM 1275 N N . VAL B 1 2 ? -9.984 -2.656 -6.184 1 73.88 2 VAL B N 1
ATOM 1276 C CA . VAL B 1 2 ? -9.094 -3.77 -6.488 1 73.88 2 VAL B CA 1
ATOM 1277 C C . VAL B 1 2 ? -8.688 -3.719 -7.961 1 73.88 2 VAL B C 1
ATOM 1279 O O . VAL B 1 2 ? -7.512 -3.879 -8.289 1 73.88 2 VAL B O 1
ATOM 1282 N N . ASN B 1 3 ? -9.656 -3.266 -8.719 1 81.38 3 ASN B N 1
ATOM 1283 C CA . ASN B 1 3 ? -9.359 -3.174 -10.141 1 81.38 3 ASN B CA 1
ATOM 1284 C C . ASN B 1 3 ? -8.391 -2.035 -10.445 1 81.38 3 ASN B C 1
ATOM 1286 O O . ASN B 1 3 ? -7.516 -2.168 -11.305 1 81.38 3 ASN B O 1
ATOM 1290 N N . TYR B 1 4 ? -8.531 -1.021 -9.734 1 83.38 4 TYR B N 1
ATOM 1291 C CA . TYR B 1 4 ? -7.652 0.128 -9.938 1 83.38 4 TYR B CA 1
ATOM 1292 C C . TYR B 1 4 ? -6.207 -0.222 -9.602 1 83.38 4 TYR B C 1
ATOM 1294 O O . TYR B 1 4 ? -5.301 0.04 -10.398 1 83.38 4 TYR B O 1
ATOM 1302 N N . ASN B 1 5 ? -6.004 -0.839 -8.477 1 88.19 5 ASN B N 1
ATOM 1303 C CA . ASN B 1 5 ? -4.66 -1.223 -8.055 1 88.19 5 ASN B CA 1
ATOM 1304 C C . ASN B 1 5 ? -4.051 -2.258 -8.992 1 88.19 5 ASN B C 1
ATOM 1306 O O . ASN B 1 5 ? -2.855 -2.203 -9.297 1 88.19 5 ASN B O 1
ATOM 1310 N N . ASP B 1 6 ? -4.906 -3.104 -9.398 1 91.62 6 ASP B N 1
ATOM 1311 C CA . ASP B 1 6 ? -4.457 -4.152 -10.305 1 91.62 6 ASP B CA 1
ATOM 1312 C C . ASP B 1 6 ? -4.016 -3.57 -11.648 1 91.62 6 ASP B C 1
ATOM 1314 O O . ASP B 1 6 ? -2.979 -3.961 -12.188 1 91.62 6 ASP B O 1
ATOM 1318 N N . GLU B 1 7 ? -4.75 -2.678 -12.188 1 92.94 7 GLU B N 1
ATOM 1319 C CA . GLU B 1 7 ? -4.402 -2.043 -13.453 1 92.94 7 GLU B CA 1
ATOM 1320 C C . GLU B 1 7 ? -3.092 -1.266 -13.336 1 92.94 7 GLU B C 1
ATOM 1322 O O . GLU B 1 7 ? -2.279 -1.271 -14.266 1 92.94 7 GLU B O 1
ATOM 1327 N N . ARG B 1 8 ? -2.922 -0.625 -12.273 1 94 8 ARG B N 1
ATOM 1328 C CA . ARG B 1 8 ? -1.68 0.101 -12.031 1 94 8 ARG B CA 1
ATOM 1329 C C . ARG B 1 8 ? -0.49 -0.852 -11.984 1 94 8 ARG B C 1
ATOM 1331 O O . ARG B 1 8 ? 0.579 -0.548 -12.516 1 94 8 ARG B O 1
ATOM 1338 N N . LEU B 1 9 ? -0.701 -1.93 -11.352 1 97.38 9 LEU B N 1
ATOM 1339 C CA . LEU B 1 9 ? 0.347 -2.939 -11.266 1 97.38 9 LEU B CA 1
ATOM 1340 C C . LEU B 1 9 ? 0.732 -3.449 -12.648 1 97.38 9 LEU B C 1
ATOM 1342 O O . LEU B 1 9 ? 1.916 -3.498 -12.992 1 97.38 9 LEU B O 1
ATOM 1346 N N . ILE B 1 10 ? -0.264 -3.756 -13.453 1 97.5 10 ILE B N 1
ATOM 1347 C CA . ILE B 1 10 ? -0.035 -4.281 -14.797 1 97.5 10 ILE B CA 1
ATOM 1348 C C . ILE B 1 10 ? 0.714 -3.248 -15.633 1 97.5 10 ILE B C 1
ATOM 1350 O O . ILE B 1 10 ? 1.683 -3.582 -16.328 1 97.5 10 ILE B O 1
ATOM 1354 N N . ARG B 1 11 ? 0.346 -2.033 -15.516 1 97.19 11 ARG B N 1
ATOM 1355 C CA . ARG B 1 11 ? 1.014 -0.966 -16.25 1 97.19 11 ARG B CA 1
ATOM 1356 C C . ARG B 1 11 ? 2.473 -0.838 -15.836 1 97.19 11 ARG B C 1
ATOM 1358 O O . ARG B 1 11 ? 3.342 -0.56 -16.656 1 97.19 11 ARG B O 1
ATOM 1365 N N . LEU B 1 12 ? 2.701 -1.066 -14.672 1 97.62 12 LEU B N 1
ATOM 1366 C CA . LEU B 1 12 ? 4.043 -0.927 -14.117 1 97.62 12 LEU B CA 1
ATOM 1367 C C . LEU B 1 12 ? 4.965 -2.02 -14.648 1 97.62 12 LEU B C 1
ATOM 1369 O O . LEU B 1 12 ? 6.145 -1.771 -14.906 1 97.62 12 LEU B O 1
ATOM 1373 N N . VAL B 1 13 ? 4.469 -3.184 -14.875 1 98.06 13 VAL B N 1
ATOM 1374 C CA . VAL B 1 13 ? 5.387 -4.309 -15.008 1 98.06 13 VAL B CA 1
ATOM 1375 C C . VAL B 1 13 ? 5.316 -4.871 -16.422 1 98.06 13 VAL B C 1
ATOM 1377 O O . VAL B 1 13 ? 6.168 -5.664 -16.828 1 98.06 13 VAL B O 1
ATOM 1380 N N . LYS B 1 14 ? 4.324 -4.492 -17.219 1 97.06 14 LYS B N 1
ATOM 1381 C CA . LYS B 1 14 ? 3.967 -5.184 -18.453 1 97.06 14 LYS B CA 1
ATOM 1382 C C . LYS B 1 14 ? 5.141 -5.207 -19.422 1 97.06 14 LYS B C 1
ATOM 1384 O O . LYS B 1 14 ? 5.195 -6.055 -20.312 1 97.06 14 LYS B O 1
ATOM 1389 N N . ASP B 1 15 ? 6.105 -4.348 -19.297 1 96.94 15 ASP B N 1
ATOM 1390 C CA . ASP B 1 15 ? 7.195 -4.258 -20.266 1 96.94 15 ASP B CA 1
ATOM 1391 C C . ASP B 1 15 ? 8.523 -4.668 -19.641 1 96.94 15 ASP B C 1
ATOM 1393 O O . ASP B 1 15 ? 9.586 -4.387 -20.188 1 96.94 15 ASP B O 1
ATOM 1397 N N . MET B 1 16 ? 8.523 -5.309 -18.531 1 96.94 16 MET B N 1
ATOM 1398 C CA . MET B 1 16 ? 9.766 -5.703 -17.875 1 96.94 16 MET B CA 1
ATOM 1399 C C . MET B 1 16 ? 10.422 -6.867 -18.594 1 96.94 16 MET B C 1
ATOM 1401 O O . MET B 1 16 ? 9.742 -7.781 -19.062 1 96.94 16 MET B O 1
ATOM 1405 N N . SER B 1 17 ? 11.711 -6.828 -18.703 1 96.5 17 SER B N 1
ATOM 1406 C CA . SER B 1 17 ? 12.484 -7.949 -19.219 1 96.5 17 SER B CA 1
ATOM 1407 C C . SER B 1 17 ? 12.594 -9.07 -18.188 1 96.5 17 SER B C 1
ATOM 1409 O O . SER B 1 17 ? 12.297 -8.859 -17.016 1 96.5 17 SER B O 1
ATOM 1411 N N . ALA B 1 18 ? 13.062 -10.18 -18.656 1 95.5 18 ALA B N 1
ATOM 1412 C CA . ALA B 1 18 ? 13.266 -11.32 -17.766 1 95.5 18 ALA B CA 1
ATOM 1413 C C . ALA B 1 18 ? 14.305 -10.992 -16.688 1 95.5 18 ALA B C 1
ATOM 1415 O O . ALA B 1 18 ? 14.156 -11.391 -15.539 1 95.5 18 ALA B O 1
ATOM 1416 N N . GLU B 1 19 ? 15.336 -10.328 -17.062 1 95.75 19 GLU B N 1
ATOM 1417 C CA . GLU B 1 19 ? 16.391 -9.953 -16.141 1 95.75 19 GLU B CA 1
ATOM 1418 C C . GLU B 1 19 ? 15.875 -8.992 -15.07 1 95.75 19 GLU B C 1
ATOM 1420 O O . GLU B 1 19 ? 16.188 -9.148 -13.883 1 95.75 19 GLU B O 1
ATOM 1425 N N . GLU B 1 20 ? 15.117 -8.055 -15.484 1 97.19 20 GLU B N 1
ATOM 1426 C CA . GLU B 1 20 ? 14.562 -7.082 -14.547 1 97.19 20 GLU B CA 1
ATOM 1427 C C . GLU B 1 20 ? 13.625 -7.758 -13.547 1 97.19 20 GLU B C 1
ATOM 1429 O O . GLU B 1 20 ? 13.633 -7.426 -12.359 1 97.19 20 GLU B O 1
ATOM 1434 N N . LEU B 1 21 ? 12.891 -8.695 -14.008 1 98.06 21 LEU B N 1
ATOM 1435 C CA . LEU B 1 21 ? 11.938 -9.422 -13.172 1 98.06 21 LEU B CA 1
ATOM 1436 C C . LEU B 1 21 ? 12.648 -10.156 -12.039 1 98.06 21 LEU B C 1
ATOM 1438 O O . LEU B 1 21 ? 12.086 -10.32 -10.953 1 98.06 21 LEU B O 1
ATOM 1442 N N . GLN B 1 22 ? 13.852 -10.539 -12.305 1 97.81 22 GLN B N 1
ATOM 1443 C CA . GLN B 1 22 ? 14.562 -11.383 -11.352 1 97.81 22 GLN B CA 1
ATOM 1444 C C . GLN B 1 22 ? 15.492 -10.555 -10.469 1 97.81 22 GLN B C 1
ATOM 1446 O O . GLN B 1 22 ? 16.109 -11.086 -9.547 1 97.81 22 GLN B O 1
ATOM 1451 N N . PHE B 1 23 ? 15.578 -9.258 -10.711 1 96.88 23 PHE B N 1
ATOM 1452 C CA . PHE B 1 23 ? 16.453 -8.344 -9.984 1 96.88 23 PHE B CA 1
ATOM 1453 C C . PHE B 1 23 ? 16.078 -8.273 -8.516 1 96.88 23 PHE B C 1
ATOM 1455 O O . PHE B 1 23 ? 14.898 -8.102 -8.18 1 96.88 23 PHE B O 1
ATOM 1462 N N . LYS B 1 24 ? 17.016 -8.438 -7.648 1 96.06 24 LYS B N 1
ATOM 1463 C CA . LYS B 1 24 ? 16.75 -8.5 -6.215 1 96.06 24 LYS B CA 1
ATOM 1464 C C . LYS B 1 24 ? 17.344 -7.305 -5.484 1 96.06 24 LYS B C 1
ATOM 1466 O O . LYS B 1 24 ? 17.766 -7.422 -4.332 1 96.06 24 LYS B O 1
ATOM 1471 N N . GLY B 1 25 ? 17.453 -6.211 -6.145 1 92.19 25 GLY B N 1
ATOM 1472 C CA . GLY B 1 25 ? 18.016 -5.012 -5.547 1 92.19 25 GLY B CA 1
ATOM 1473 C C . GLY B 1 25 ? 19.531 -4.98 -5.598 1 92.19 25 GLY B C 1
ATOM 1474 O O . GLY B 1 25 ? 20.172 -5.996 -5.891 1 92.19 25 GLY B O 1
ATOM 1475 N N . PRO B 1 26 ? 20.062 -3.852 -5.332 1 87.62 26 PRO B N 1
ATOM 1476 C CA . PRO B 1 26 ? 21.516 -3.689 -5.426 1 87.62 26 PRO B CA 1
ATOM 1477 C C . PRO B 1 26 ? 22.281 -4.602 -4.465 1 87.62 26 PRO B C 1
ATOM 1479 O O . PRO B 1 26 ? 23.359 -5.086 -4.793 1 87.62 26 PRO B O 1
ATOM 1482 N N . ALA B 1 27 ? 21.688 -4.781 -3.311 1 86.56 27 ALA B N 1
ATOM 1483 C CA . ALA B 1 27 ? 22.344 -5.609 -2.309 1 86.56 27 ALA B CA 1
ATOM 1484 C C . ALA B 1 27 ? 21.891 -7.062 -2.41 1 86.56 27 ALA B C 1
ATOM 1486 O O . ALA B 1 27 ? 22.297 -7.902 -1.599 1 86.56 27 ALA B O 1
ATOM 1487 N N . HIS B 1 28 ? 20.969 -7.367 -3.369 1 91.31 28 HIS B N 1
ATOM 1488 C CA . HIS B 1 28 ? 20.453 -8.711 -3.594 1 91.31 28 HIS B CA 1
ATOM 1489 C C . HIS B 1 28 ? 19.797 -9.266 -2.334 1 91.31 28 HIS B C 1
ATOM 1491 O O . HIS B 1 28 ? 19.969 -10.438 -2 1 91.31 28 HIS B O 1
ATOM 1497 N N . ASP B 1 29 ? 19.125 -8.414 -1.61 1 89.25 29 ASP B N 1
ATOM 1498 C CA . ASP B 1 29 ? 18.625 -8.836 -0.3 1 89.25 29 ASP B CA 1
ATOM 1499 C C . ASP B 1 29 ? 17.125 -8.609 -0.175 1 89.25 29 ASP B C 1
ATOM 1501 O O . ASP B 1 29 ? 16.594 -8.57 0.934 1 89.25 29 ASP B O 1
ATOM 1505 N N . VAL B 1 30 ? 16.516 -8.383 -1.274 1 93.75 30 VAL B N 1
ATOM 1506 C CA . VAL B 1 30 ? 15.062 -8.203 -1.244 1 93.75 30 VAL B CA 1
ATOM 1507 C C . VAL B 1 30 ? 14.398 -9.18 -2.219 1 93.75 30 VAL B C 1
ATOM 1509 O O . VAL B 1 30 ? 15.078 -9.773 -3.064 1 93.75 30 VAL B O 1
ATOM 1512 N N . ASN B 1 31 ? 13.117 -9.375 -2.08 1 96.94 31 ASN B N 1
ATOM 1513 C CA . ASN B 1 31 ? 12.359 -10.188 -3.027 1 96.94 31 ASN B CA 1
ATOM 1514 C C . ASN B 1 31 ? 12.32 -9.547 -4.41 1 96.94 31 ASN B C 1
ATOM 1516 O O . ASN B 1 31 ? 12.18 -8.328 -4.531 1 96.94 31 ASN B O 1
ATOM 1520 N N . SER B 1 32 ? 12.453 -10.375 -5.453 1 98.06 32 SER B N 1
ATOM 1521 C CA . SER B 1 32 ? 12.383 -9.883 -6.824 1 98.06 32 SER B CA 1
ATOM 1522 C C . SER B 1 32 ? 10.953 -9.531 -7.211 1 98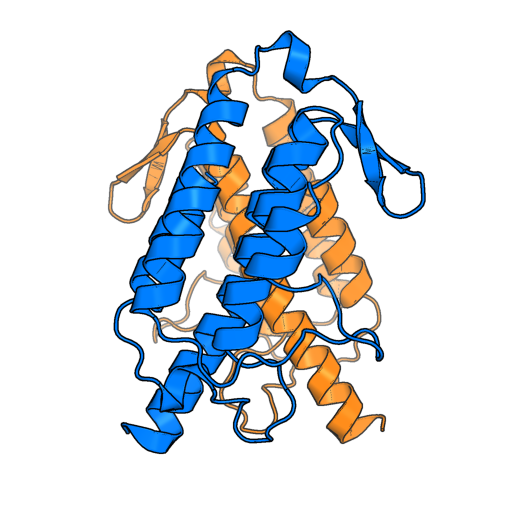.06 32 SER B C 1
ATOM 1524 O O . SER B 1 32 ? 10.008 -9.922 -6.527 1 98.06 32 SER B O 1
ATOM 1526 N N . THR B 1 33 ? 10.844 -8.797 -8.297 1 98.62 33 THR B N 1
ATOM 1527 C CA . THR B 1 33 ? 9.516 -8.5 -8.836 1 98.62 33 THR B CA 1
ATOM 1528 C C . THR B 1 33 ? 8.781 -9.789 -9.188 1 98.62 33 THR B C 1
ATOM 1530 O O . THR B 1 33 ? 7.578 -9.906 -8.938 1 98.62 33 THR B O 1
ATOM 1533 N N . ALA B 1 34 ? 9.477 -10.758 -9.75 1 98.5 34 ALA B N 1
ATOM 1534 C CA . ALA B 1 34 ? 8.867 -12.047 -10.086 1 98.5 34 ALA B CA 1
ATOM 1535 C C . ALA B 1 34 ? 8.258 -12.703 -8.852 1 98.5 34 ALA B C 1
ATOM 1537 O O . ALA B 1 34 ? 7.121 -13.18 -8.891 1 98.5 34 ALA B O 1
ATOM 1538 N N . GLN B 1 35 ? 9 -12.727 -7.797 1 98.56 35 GLN B N 1
ATOM 1539 C CA . GLN B 1 35 ? 8.508 -13.305 -6.551 1 98.56 35 GLN B CA 1
ATOM 1540 C C . GLN B 1 35 ? 7.285 -12.555 -6.039 1 98.56 35 GLN B C 1
ATOM 1542 O O . GLN B 1 35 ? 6.305 -13.172 -5.613 1 98.56 35 GLN B O 1
ATOM 1547 N N . LEU B 1 36 ? 7.34 -11.281 -6.098 1 98.5 36 LEU B N 1
ATOM 1548 C CA . LEU B 1 36 ? 6.262 -10.453 -5.574 1 98.5 36 LEU B CA 1
ATOM 1549 C C . LEU B 1 36 ? 5 -10.602 -6.422 1 98.5 36 LEU B C 1
ATOM 1551 O O . LEU B 1 36 ? 3.893 -10.672 -5.887 1 98.5 36 LEU B O 1
ATOM 1555 N N . LEU B 1 37 ? 5.172 -10.617 -7.73 1 98.44 37 LEU B N 1
ATOM 1556 C CA . LEU B 1 37 ? 4.031 -10.797 -8.625 1 98.44 37 LEU B CA 1
ATOM 1557 C C . LEU B 1 37 ? 3.34 -12.125 -8.367 1 98.44 37 LEU B C 1
ATOM 1559 O O . LEU B 1 37 ? 2.113 -12.188 -8.258 1 98.44 37 LEU B O 1
ATOM 1563 N N . ARG B 1 38 ? 4.121 -13.141 -8.266 1 98.31 38 ARG B N 1
ATOM 1564 C CA . ARG B 1 38 ? 3.549 -14.445 -7.961 1 98.31 38 ARG B CA 1
ATOM 1565 C C . ARG B 1 38 ? 2.844 -14.438 -6.609 1 98.31 38 ARG B C 1
ATOM 1567 O O . ARG B 1 38 ? 1.738 -14.969 -6.473 1 98.31 38 ARG B O 1
ATOM 1574 N N . HIS B 1 39 ? 3.436 -13.852 -5.633 1 98.25 39 HIS B N 1
ATOM 1575 C CA . HIS B 1 39 ? 2.854 -13.758 -4.301 1 98.25 39 HIS B CA 1
ATOM 1576 C C . HIS B 1 39 ? 1.504 -13.047 -4.336 1 98.25 39 HIS B C 1
ATOM 1578 O O . HIS B 1 39 ? 0.533 -13.523 -3.744 1 98.25 39 HIS B O 1
ATOM 1584 N N . ILE B 1 40 ? 1.428 -11.953 -5.016 1 97.88 40 ILE B N 1
ATOM 1585 C CA . ILE B 1 40 ? 0.188 -11.195 -5.133 1 97.88 40 ILE B CA 1
ATOM 1586 C C . ILE B 1 40 ? -0.896 -12.07 -5.758 1 97.88 40 ILE B C 1
ATOM 1588 O O . ILE B 1 40 ? -2.029 -12.109 -5.273 1 97.88 40 ILE B O 1
ATOM 1592 N N . SER B 1 41 ? -0.55 -12.797 -6.836 1 97.88 41 SER B N 1
ATOM 1593 C CA . SER B 1 41 ? -1.512 -13.641 -7.535 1 97.88 41 SER B CA 1
ATOM 1594 C C . SER B 1 41 ? -1.981 -14.789 -6.645 1 97.88 41 SER B C 1
ATOM 1596 O O . SER B 1 41 ? -3.172 -15.109 -6.609 1 97.88 41 SER B O 1
ATOM 1598 N N . VAL B 1 42 ? -1.068 -15.391 -5.957 1 97.69 42 VAL B N 1
ATOM 1599 C CA . VAL B 1 42 ? -1.393 -16.531 -5.117 1 97.69 42 VAL B CA 1
ATOM 1600 C C . VAL B 1 42 ? -2.271 -16.094 -3.951 1 97.69 42 VAL B C 1
ATOM 1602 O O . VAL B 1 42 ? -3.244 -16.766 -3.607 1 97.69 42 VAL B O 1
ATOM 1605 N N . VAL B 1 43 ? -1.968 -14.992 -3.344 1 96.5 43 VAL B N 1
ATOM 1606 C CA . VAL B 1 43 ? -2.791 -14.461 -2.264 1 96.5 43 VAL B CA 1
ATOM 1607 C C . VAL B 1 43 ? -4.203 -14.188 -2.775 1 96.5 43 VAL B C 1
ATOM 1609 O O . VAL B 1 43 ? -5.188 -14.508 -2.105 1 96.5 43 VAL B O 1
ATOM 1612 N N . LEU B 1 44 ? -4.281 -13.539 -3.969 1 97.19 44 LEU B N 1
ATOM 1613 C CA . LEU B 1 44 ? -5.586 -13.266 -4.559 1 97.19 44 LEU B CA 1
ATOM 1614 C C . LEU B 1 44 ? -6.367 -14.562 -4.77 1 97.19 44 LEU B C 1
ATOM 1616 O O . LEU B 1 44 ? -7.562 -14.625 -4.48 1 97.19 44 LEU B O 1
ATOM 1620 N N . LEU B 1 45 ? -5.699 -15.578 -5.27 1 97.56 45 LEU B N 1
ATOM 1621 C CA . LEU B 1 45 ? -6.316 -16.875 -5.488 1 97.56 45 LEU B CA 1
ATOM 1622 C C . LEU B 1 45 ? -6.879 -17.438 -4.188 1 97.56 45 LEU B C 1
ATOM 1624 O O . LEU B 1 45 ? -8.008 -17.938 -4.156 1 97.56 45 LEU B O 1
ATOM 1628 N N . HIS B 1 46 ? -6.121 -17.375 -3.158 1 96.12 46 HIS B N 1
ATOM 1629 C CA . HIS B 1 46 ? -6.582 -17.859 -1.862 1 96.12 46 HIS B CA 1
ATOM 1630 C C . HIS B 1 46 ? -7.828 -17.109 -1.402 1 96.12 46 HIS B C 1
ATOM 1632 O O . HIS B 1 46 ? -8.75 -17.703 -0.839 1 96.12 46 HIS B O 1
ATOM 1638 N N . TRP B 1 47 ? -7.863 -15.828 -1.64 1 96.19 47 TRP B N 1
ATOM 1639 C CA . TRP B 1 47 ? -9.023 -15.047 -1.231 1 96.19 47 TRP B CA 1
ATOM 1640 C C . TRP B 1 47 ? -10.25 -15.406 -2.07 1 96.19 47 TRP B C 1
ATOM 1642 O O . TRP B 1 47 ? -11.375 -15.375 -1.577 1 96.19 47 TRP B O 1
ATOM 1652 N N . VAL B 1 48 ? -10.055 -15.719 -3.396 1 96.94 48 VAL B N 1
ATOM 1653 C CA . VAL B 1 48 ? -11.148 -16.156 -4.25 1 96.94 48 VAL B CA 1
ATOM 1654 C C . VAL B 1 48 ? -11.898 -17.312 -3.572 1 96.94 48 VAL B C 1
ATOM 1656 O O . VAL B 1 48 ? -13.125 -17.281 -3.48 1 96.94 48 VAL B O 1
ATOM 1659 N N . PHE B 1 49 ? -11.211 -18.203 -3.035 1 96.31 49 PHE B N 1
ATOM 1660 C CA . PHE B 1 49 ? -11.82 -19.391 -2.434 1 96.31 49 PHE B CA 1
ATOM 1661 C C . PHE B 1 49 ? -12.266 -19.094 -1.003 1 96.31 49 PHE B C 1
ATOM 1663 O O . PHE B 1 49 ? -13.336 -19.531 -0.58 1 96.31 49 PHE B O 1
ATOM 1670 N N . ARG B 1 50 ? -11.484 -18.391 -0.263 1 94.94 50 ARG B N 1
ATOM 1671 C CA . ARG B 1 50 ? -11.82 -18.031 1.112 1 94.94 50 ARG B CA 1
ATOM 1672 C C . ARG B 1 50 ? -13.148 -17.281 1.178 1 94.94 50 ARG B C 1
ATOM 1674 O O . ARG B 1 50 ? -13.961 -17.531 2.074 1 94.94 50 ARG B O 1
ATOM 1681 N N . LEU B 1 51 ? -13.383 -16.344 0.24 1 95.56 51 LEU B N 1
ATOM 1682 C CA . LEU B 1 51 ? -14.617 -15.555 0.212 1 95.56 51 LEU B CA 1
ATOM 1683 C C . LEU B 1 51 ? -15.828 -16.453 0.011 1 95.56 51 LEU B C 1
ATOM 1685 O O . LEU B 1 51 ? -16.953 -16.047 0.294 1 95.56 51 LEU B O 1
ATOM 1689 N N . GLN B 1 52 ? -15.602 -17.641 -0.483 1 93.94 52 GLN B N 1
ATOM 1690 C CA . GLN B 1 52 ? -16.672 -18.625 -0.704 1 93.94 52 GLN B CA 1
ATOM 1691 C C . GLN B 1 52 ? -16.641 -19.719 0.354 1 93.94 52 GLN B C 1
ATOM 1693 O O . GLN B 1 52 ? -17.344 -20.719 0.23 1 93.94 52 GLN B O 1
ATOM 1698 N N . SER B 1 53 ? -15.773 -19.578 1.357 1 91.5 53 SER B N 1
ATOM 1699 C CA . SER B 1 53 ? -15.586 -20.547 2.432 1 91.5 53 SER B CA 1
ATOM 1700 C C . SER B 1 53 ? -15.172 -21.906 1.883 1 91.5 53 SER B C 1
ATOM 1702 O O . SER B 1 53 ? -15.664 -22.938 2.336 1 91.5 53 SER B O 1
ATOM 1704 N N . GLN B 1 54 ? -14.344 -21.812 0.891 1 93.94 54 GLN B N 1
ATOM 1705 C CA . GLN B 1 54 ? -13.812 -23.016 0.263 1 93.94 54 GLN B CA 1
ATOM 1706 C C . GLN B 1 54 ? -12.289 -23.078 0.401 1 93.94 54 GLN B C 1
ATOM 1708 O O . GLN B 1 54 ? -11.633 -22.047 0.569 1 93.94 54 GLN B O 1
ATOM 1713 N N . GLU B 1 55 ? -11.781 -24.25 0.343 1 93.25 55 GLU B N 1
ATOM 1714 C CA . GLU B 1 55 ? -10.336 -24.453 0.278 1 93.25 55 GLU B CA 1
ATOM 1715 C C . GLU B 1 55 ? -9.828 -24.359 -1.161 1 93.25 55 GLU B C 1
ATOM 1717 O O . GLU B 1 55 ? -10.562 -24.672 -2.1 1 93.25 55 GLU B O 1
ATOM 1722 N N . VAL B 1 56 ? -8.594 -23.906 -1.28 1 94.81 56 VAL B N 1
ATOM 1723 C CA . VAL B 1 56 ? -7.988 -23.875 -2.607 1 94.81 56 VAL B CA 1
ATOM 1724 C C . VAL B 1 56 ? -7.781 -25.297 -3.117 1 94.81 56 VAL B C 1
ATOM 1726 O O . VAL B 1 56 ? -7.109 -26.109 -2.469 1 94.81 56 VAL B O 1
ATOM 1729 N N . PRO B 1 57 ? -8.344 -25.625 -4.254 1 96.12 57 PRO B N 1
ATOM 1730 C CA . PRO B 1 57 ? -8.133 -26.969 -4.801 1 96.12 57 PRO B CA 1
ATOM 1731 C C . PRO B 1 57 ? -6.664 -27.266 -5.09 1 96.12 57 PRO B C 1
ATOM 1733 O O . PRO B 1 57 ? -5.918 -26.359 -5.508 1 96.12 57 PRO B O 1
ATOM 1736 N N . ALA B 1 58 ? -6.242 -28.469 -5.012 1 95 58 ALA B N 1
ATOM 1737 C CA . ALA B 1 58 ? -4.859 -28.922 -5.16 1 95 58 ALA B CA 1
ATOM 1738 C C . ALA B 1 58 ? -4.309 -28.562 -6.535 1 95 58 ALA B C 1
ATOM 1740 O O . ALA B 1 58 ? -3.133 -28.219 -6.672 1 95 58 ALA B O 1
ATOM 1741 N N . GLY B 1 59 ? -5.141 -28.625 -7.48 1 95.69 59 GLY B N 1
ATOM 1742 C CA . GLY B 1 59 ? -4.715 -28.297 -8.836 1 95.69 59 GLY B CA 1
ATOM 1743 C C . GLY B 1 59 ? -4.156 -26.906 -8.969 1 95.69 59 GLY B C 1
ATOM 1744 O O . GLY B 1 59 ? -3.199 -26.672 -9.711 1 95.69 59 GLY B O 1
ATOM 1745 N N . TYR B 1 60 ? -4.719 -25.938 -8.281 1 95.5 60 TYR B N 1
ATOM 1746 C CA . TYR B 1 60 ? -4.242 -24.562 -8.336 1 95.5 60 TYR B CA 1
ATOM 1747 C C . TYR B 1 60 ? -2.92 -24.406 -7.59 1 95.5 60 TYR B C 1
ATOM 1749 O O . TYR B 1 60 ? -2.035 -23.672 -8.023 1 95.5 60 TYR B O 1
ATOM 1757 N N . THR B 1 61 ? -2.832 -25.109 -6.496 1 92.38 61 THR B N 1
ATOM 1758 C CA . THR B 1 61 ? -1.591 -25.062 -5.73 1 92.38 61 THR B CA 1
ATOM 1759 C C . THR B 1 61 ? -0.434 -25.656 -6.539 1 92.38 61 THR B C 1
ATOM 1761 O O . THR B 1 61 ? 0.688 -25.141 -6.48 1 92.38 61 THR B O 1
ATOM 1764 N N . GLU B 1 62 ? -0.698 -26.672 -7.23 1 94.62 62 GLU B N 1
ATOM 1765 C CA . GLU B 1 62 ? 0.307 -27.281 -8.094 1 94.62 62 GLU B CA 1
ATOM 1766 C C . GLU B 1 62 ? 0.706 -26.344 -9.227 1 94.62 62 GLU B C 1
ATOM 1768 O O . GLU B 1 62 ? 1.882 -26.25 -9.586 1 94.62 62 GLU B O 1
ATOM 1773 N N . LYS B 1 63 ? -0.238 -25.703 -9.758 1 95 63 LYS B N 1
ATOM 1774 C CA . LYS B 1 63 ? -0.018 -24.828 -10.914 1 95 63 LYS B CA 1
ATOM 1775 C C . LYS B 1 63 ? 0.724 -23.562 -10.516 1 95 63 LYS B C 1
ATOM 1777 O O . LYS B 1 63 ? 1.645 -23.125 -11.211 1 95 63 LYS B O 1
ATOM 1782 N N . TYR B 1 64 ? 0.403 -22.922 -9.391 1 95.06 64 TYR B N 1
ATOM 1783 C CA . TYR B 1 64 ? 0.893 -21.578 -9.062 1 95.06 64 TYR B CA 1
ATOM 1784 C C . TYR B 1 64 ? 1.922 -21.641 -7.938 1 95.06 64 TYR B C 1
ATOM 1786 O O . TYR B 1 64 ? 2.617 -20.656 -7.676 1 95.06 64 TYR B O 1
ATOM 1794 N N . GLY B 1 65 ? 2.096 -22.812 -7.312 1 92.38 65 GLY B N 1
ATOM 1795 C CA . GLY B 1 65 ? 3.055 -22.969 -6.23 1 92.38 65 GLY B CA 1
ATOM 1796 C C . GLY B 1 65 ? 2.486 -22.594 -4.871 1 92.38 65 GLY B C 1
ATOM 1797 O O . GLY B 1 65 ? 1.35 -22.125 -4.773 1 92.38 65 GLY B O 1
ATOM 1798 N N . PRO B 1 66 ? 3.301 -22.828 -3.857 1 92.62 66 PRO B N 1
ATOM 1799 C CA . PRO B 1 66 ? 2.869 -22.562 -2.482 1 92.62 66 PRO B CA 1
ATOM 1800 C C . PRO B 1 66 ? 2.982 -21.078 -2.107 1 92.62 66 PRO B C 1
ATOM 1802 O O . PRO B 1 66 ? 3.688 -20.328 -2.777 1 92.62 66 PRO B O 1
ATOM 1805 N N . MET B 1 67 ? 2.279 -20.719 -1.01 1 91.56 67 MET B N 1
ATOM 1806 C CA . MET B 1 67 ? 2.354 -19.375 -0.448 1 91.56 67 MET B CA 1
ATOM 1807 C C . MET B 1 67 ? 3.771 -19.047 0.012 1 91.56 67 MET B C 1
ATOM 1809 O O . MET B 1 67 ? 4.273 -17.953 -0.235 1 91.56 67 MET B O 1
ATOM 1813 N N . PHE B 1 68 ? 4.336 -19.922 0.668 1 94.69 68 PHE B N 1
ATOM 1814 C CA . PHE B 1 68 ? 5.699 -19.812 1.176 1 94.69 68 PHE B CA 1
ATOM 1815 C C . PHE B 1 68 ? 6.48 -21.094 0.912 1 94.69 68 PHE B C 1
ATOM 1817 O O . PHE B 1 68 ? 5.898 -22.172 0.796 1 94.69 68 PHE B O 1
ATOM 1824 N N . ASP B 1 69 ? 7.805 -20.922 0.768 1 95.12 69 ASP B N 1
ATOM 1825 C CA . ASP B 1 69 ? 8.648 -22.094 0.615 1 95.12 69 ASP B CA 1
ATOM 1826 C C . ASP B 1 69 ? 8.938 -22.75 1.968 1 95.12 69 ASP B C 1
ATOM 1828 O O . ASP B 1 69 ? 8.344 -22.375 2.98 1 95.12 69 ASP B O 1
ATOM 1832 N N . ALA B 1 70 ? 9.789 -23.781 1.942 1 94.56 70 ALA B N 1
ATOM 1833 C CA . ALA B 1 70 ? 10.078 -24.578 3.137 1 94.56 70 ALA B CA 1
ATOM 1834 C C . ALA B 1 70 ? 10.703 -23.719 4.227 1 94.56 70 ALA B C 1
ATOM 1836 O O . ALA B 1 70 ? 10.57 -24.016 5.418 1 94.56 70 ALA B O 1
ATOM 1837 N N . ASP B 1 71 ? 11.328 -22.625 3.906 1 94.94 71 ASP B N 1
ATOM 1838 C CA . ASP B 1 71 ? 11.992 -21.734 4.852 1 94.94 71 ASP B CA 1
ATOM 1839 C C . ASP B 1 71 ? 11.078 -20.578 5.246 1 94.94 71 ASP B C 1
ATOM 1841 O O . ASP B 1 71 ? 11.516 -19.625 5.906 1 94.94 71 ASP B O 1
ATOM 1845 N N . GLY B 1 72 ? 9.914 -20.547 4.797 1 94.88 72 GLY B N 1
ATOM 1846 C CA . GLY B 1 72 ? 8.969 -19.484 5.125 1 94.88 72 GLY B CA 1
ATOM 1847 C C . GLY B 1 72 ? 9.156 -18.234 4.285 1 94.88 72 GLY B C 1
ATOM 1848 O O . GLY B 1 72 ? 8.648 -17.172 4.629 1 94.88 72 GLY B O 1
ATOM 1849 N N . LYS B 1 73 ? 9.867 -18.359 3.178 1 96.12 73 LYS B N 1
ATOM 1850 C CA . LYS B 1 73 ? 10.125 -17.234 2.283 1 96.12 73 LYS B CA 1
ATOM 1851 C C . LYS B 1 73 ? 9.289 -17.344 1.011 1 96.12 73 LYS B C 1
ATOM 1853 O O . LYS B 1 73 ? 8.688 -18.375 0.744 1 96.12 73 LYS B O 1
ATOM 1858 N N . LEU B 1 74 ? 9.18 -16.25 0.328 1 97.75 74 LEU B N 1
ATOM 1859 C CA . LEU B 1 74 ? 8.516 -16.328 -0.969 1 97.75 74 LEU B CA 1
ATOM 1860 C C . LEU B 1 74 ? 9.289 -17.219 -1.924 1 97.75 74 LEU B C 1
ATOM 1862 O O . LEU B 1 74 ? 10.508 -17.094 -2.068 1 97.75 74 LEU B O 1
ATOM 1866 N N . PRO B 1 75 ? 8.602 -18.141 -2.543 1 97.06 75 PRO B N 1
ATOM 1867 C CA . PRO B 1 75 ? 9.281 -19.047 -3.461 1 97.06 75 PRO B CA 1
ATOM 1868 C C . PRO B 1 75 ? 9.938 -18.328 -4.637 1 97.06 75 PRO B C 1
ATOM 1870 O O . PRO B 1 75 ? 9.383 -17.344 -5.152 1 97.06 75 PRO B O 1
ATOM 1873 N N . LEU B 1 76 ? 11.078 -18.859 -5.055 1 95.81 76 LEU B N 1
ATOM 1874 C CA . LEU B 1 76 ? 11.711 -18.359 -6.27 1 95.81 76 LEU B CA 1
ATOM 1875 C C . LEU B 1 76 ? 10.945 -18.812 -7.508 1 95.81 76 LEU B C 1
ATOM 1877 O O . LEU B 1 76 ? 10.461 -19.953 -7.559 1 95.81 76 LEU B O 1
ATOM 1881 N N . ILE B 1 77 ? 10.883 -17.922 -8.461 1 95.44 77 ILE B N 1
ATOM 1882 C CA . ILE B 1 77 ? 10.242 -18.219 -9.734 1 95.44 77 ILE B CA 1
ATOM 1883 C C . ILE B 1 77 ? 11.18 -17.859 -10.883 1 95.44 77 ILE B C 1
ATOM 1885 O O . ILE B 1 77 ? 10.898 -16.922 -11.648 1 95.44 77 ILE B O 1
ATOM 1889 N N . PRO B 1 78 ? 12.195 -18.641 -11.141 1 94.12 78 PRO B N 1
ATOM 1890 C CA . PRO B 1 78 ? 13.273 -18.234 -12.047 1 94.12 78 PRO B CA 1
ATOM 1891 C C . PRO B 1 78 ? 12.82 -18.141 -13.5 1 94.12 78 PRO B C 1
ATOM 1893 O O . PRO B 1 78 ? 13.406 -17.406 -14.297 1 94.12 78 PRO B O 1
ATOM 1896 N N . ASP B 1 79 ? 11.75 -18.797 -13.898 1 94 79 ASP B N 1
ATOM 1897 C CA . ASP B 1 79 ? 11.383 -18.875 -15.312 1 94 79 ASP B CA 1
ATOM 1898 C C . ASP B 1 79 ? 10.133 -18.031 -15.594 1 94 79 ASP B C 1
ATOM 1900 O O . ASP B 1 79 ? 9.539 -18.141 -16.656 1 94 79 ASP B O 1
ATOM 1904 N N . LEU B 1 80 ? 9.773 -17.266 -14.664 1 95.5 80 LEU B N 1
ATOM 1905 C CA . LEU B 1 80 ? 8.562 -16.484 -14.867 1 95.5 80 LEU B CA 1
ATOM 1906 C C . LEU B 1 80 ? 8.789 -15.398 -15.93 1 95.5 80 LEU B C 1
ATOM 1908 O O . LEU B 1 80 ? 9.781 -14.672 -15.875 1 95.5 80 LEU B O 1
ATOM 1912 N N . THR B 1 81 ? 7.891 -15.344 -16.922 1 96.81 81 THR B N 1
ATOM 1913 C CA . THR B 1 81 ? 7.855 -14.234 -17.859 1 96.81 81 THR B CA 1
ATOM 1914 C C . THR B 1 81 ? 6.66 -13.328 -17.594 1 96.81 81 THR B C 1
ATOM 1916 O O . THR B 1 81 ? 5.66 -13.766 -17.016 1 96.81 81 THR B O 1
ATOM 1919 N N . ILE B 1 82 ? 6.762 -12.125 -17.984 1 97.88 82 ILE B N 1
ATOM 1920 C CA . ILE B 1 82 ? 5.664 -11.18 -17.781 1 97.88 82 ILE B CA 1
ATOM 1921 C C . ILE B 1 82 ? 4.422 -11.664 -18.531 1 97.88 82 ILE B C 1
ATOM 1923 O O . ILE B 1 82 ? 3.301 -11.531 -18.031 1 97.88 82 ILE B O 1
ATOM 1927 N N . GLN B 1 83 ? 4.621 -12.258 -19.703 1 97.44 83 GLN B N 1
ATOM 1928 C CA . GLN B 1 83 ? 3.494 -12.75 -20.484 1 97.44 83 GLN B CA 1
ATOM 1929 C C . GLN B 1 83 ? 2.766 -13.875 -19.75 1 97.44 83 GLN B C 1
ATOM 1931 O O . GLN B 1 83 ? 1.534 -13.898 -19.703 1 97.44 83 GLN B O 1
ATOM 1936 N N . THR B 1 84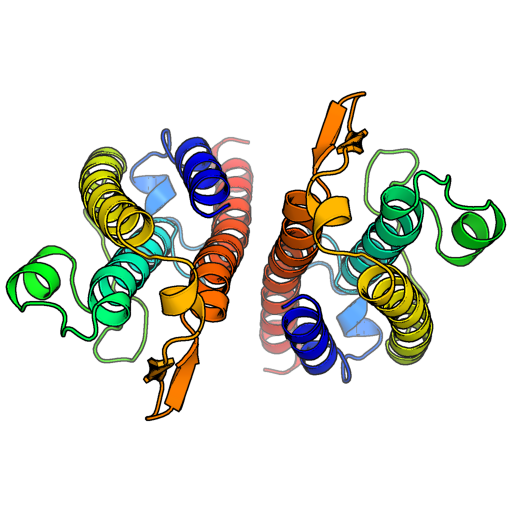 ? 3.58 -14.758 -19.297 1 97.25 84 THR B N 1
ATOM 1937 C CA . THR B 1 84 ? 2.982 -15.852 -18.531 1 97.25 84 THR B CA 1
ATOM 1938 C C . THR B 1 84 ? 2.24 -15.32 -17.312 1 97.25 84 THR B C 1
ATOM 1940 O O . THR B 1 84 ? 1.119 -15.742 -17.031 1 97.25 84 THR B O 1
ATOM 1943 N N . TRP B 1 85 ? 2.826 -14.445 -16.609 1 97.94 85 TRP B N 1
ATOM 1944 C CA . TRP B 1 85 ? 2.186 -13.891 -15.414 1 97.94 85 TRP B CA 1
ATOM 1945 C C . TRP B 1 85 ? 0.905 -13.148 -15.781 1 97.94 85 TRP B C 1
ATOM 1947 O O . TRP B 1 85 ? -0.118 -13.289 -15.109 1 97.94 85 TRP B O 1
ATOM 1957 N N . LEU B 1 86 ? 0.962 -12.367 -16.828 1 98.06 86 LEU B N 1
ATOM 1958 C CA . LEU B 1 86 ? -0.209 -11.609 -17.25 1 98.06 86 LEU B CA 1
ATOM 1959 C C . LEU B 1 86 ? -1.384 -12.539 -17.547 1 98.06 86 LEU B C 1
ATOM 1961 O O . LEU B 1 86 ? -2.516 -12.258 -17.141 1 98.06 86 LEU B O 1
ATOM 1965 N N . GLN B 1 87 ? -1.133 -13.586 -18.156 1 97.75 87 GLN B N 1
ATOM 1966 C CA . GLN B 1 87 ? -2.184 -14.547 -18.484 1 97.75 87 GLN B CA 1
ATOM 1967 C C . GLN B 1 87 ? -2.727 -15.227 -17.234 1 97.75 87 GLN B C 1
ATOM 1969 O O . GLN B 1 87 ? -3.941 -15.289 -17.031 1 97.75 87 GLN B O 1
ATOM 1974 N N . GLU B 1 88 ? -1.821 -15.711 -16.438 1 97.56 88 GLU B N 1
ATOM 1975 C CA . GLU B 1 88 ? -2.223 -16.406 -15.219 1 97.56 88 GLU B CA 1
ATOM 1976 C C . GLU B 1 88 ? -2.961 -15.477 -14.266 1 97.56 88 GLU B C 1
ATOM 1978 O O . GLU B 1 88 ? -4.004 -15.844 -13.719 1 97.56 88 GLU B O 1
ATOM 1983 N N . HIS B 1 89 ? -2.41 -14.328 -14.102 1 97.5 89 HIS B N 1
ATOM 1984 C CA . HIS B 1 89 ? -3.006 -13.344 -13.195 1 97.5 89 HIS B CA 1
ATOM 1985 C C . HIS B 1 89 ? -4.371 -12.891 -13.703 1 97.5 89 HIS B C 1
ATOM 1987 O O . HIS B 1 89 ? -5.289 -12.672 -12.906 1 97.5 89 HIS B O 1
ATOM 1993 N N . SER B 1 90 ? -4.496 -12.75 -15.008 1 97.06 90 SER B N 1
ATOM 1994 C CA . SER B 1 90 ? -5.781 -12.375 -15.586 1 97.06 90 SER B CA 1
ATO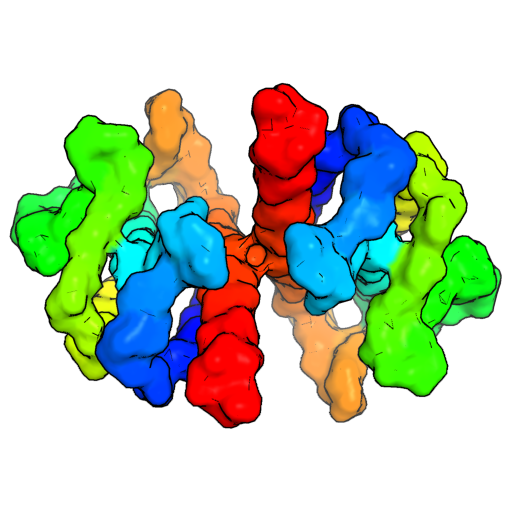M 1995 C C . SER B 1 90 ? -6.852 -13.422 -15.266 1 97.06 90 SER B C 1
ATOM 1997 O O . SER B 1 90 ? -7.992 -13.07 -14.961 1 97.06 90 SER B O 1
ATOM 1999 N N . SER B 1 91 ? -6.492 -14.633 -15.367 1 97.62 91 SER B N 1
ATOM 2000 C CA . SER B 1 91 ? -7.426 -15.711 -15.047 1 97.62 91 SER B CA 1
ATOM 2001 C C . SER B 1 91 ? -7.859 -15.664 -13.586 1 97.62 91 SER B C 1
ATOM 2003 O O . SER B 1 91 ? -9.039 -15.812 -13.281 1 97.62 91 SER B O 1
ATOM 2005 N N . ILE B 1 92 ? -6.949 -15.43 -12.703 1 97.56 92 ILE B N 1
ATOM 2006 C CA . ILE B 1 92 ? -7.234 -15.352 -11.273 1 97.56 92 ILE B CA 1
ATOM 2007 C C . ILE B 1 92 ? -8.109 -14.133 -10.992 1 97.56 92 ILE B C 1
ATOM 2009 O O . ILE B 1 92 ? -9.07 -14.211 -10.219 1 97.56 92 ILE B O 1
ATOM 2013 N N . ARG B 1 93 ? -7.797 -13.086 -11.625 1 96.62 93 ARG B N 1
ATOM 2014 C CA . ARG B 1 93 ? -8.57 -11.859 -11.469 1 96.62 93 ARG B CA 1
ATOM 2015 C C . ARG B 1 93 ? -10.016 -12.062 -11.914 1 96.62 93 ARG B C 1
ATOM 2017 O O . ARG B 1 93 ? -10.945 -11.539 -11.289 1 96.62 93 ARG B O 1
ATOM 2024 N N . GLU B 1 94 ? -10.18 -12.758 -12.984 1 97.19 94 GLU B N 1
ATOM 2025 C CA . GLU B 1 94 ? -11.531 -13.031 -13.469 1 97.19 94 GLU B CA 1
ATOM 2026 C C . GLU B 1 94 ? -12.312 -13.875 -12.461 1 97.19 94 GLU B C 1
ATOM 2028 O O . GLU B 1 94 ? -13.508 -13.656 -12.266 1 97.19 94 GLU B O 1
ATOM 2033 N N . MET B 1 95 ? -11.664 -14.812 -11.891 1 97.06 95 MET B N 1
ATOM 2034 C CA . MET B 1 95 ? -12.305 -15.586 -10.836 1 97.06 95 MET B CA 1
ATOM 2035 C C . MET B 1 95 ? -12.711 -14.695 -9.672 1 97.06 95 MET B C 1
ATOM 2037 O O . MET B 1 95 ? -13.828 -14.789 -9.164 1 97.06 95 MET B O 1
ATOM 2041 N N . PHE B 1 96 ? -11.805 -13.906 -9.297 1 97.19 96 PHE B N 1
ATOM 2042 C CA . PHE B 1 96 ? -12.062 -12.984 -8.195 1 97.19 96 PHE B CA 1
ATOM 2043 C C . PHE B 1 96 ? -13.234 -12.062 -8.523 1 97.19 96 PHE B C 1
ATOM 2045 O O . PHE B 1 96 ? -14.117 -11.859 -7.691 1 97.19 96 PHE B O 1
ATOM 2052 N N . ARG B 1 97 ? -13.227 -11.492 -9.695 1 96.12 97 ARG B N 1
ATOM 2053 C CA . ARG B 1 97 ? -14.297 -10.617 -10.148 1 96.12 97 ARG B CA 1
ATOM 2054 C C . ARG B 1 97 ? -15.648 -11.328 -10.086 1 96.12 97 ARG B C 1
ATOM 2056 O O . ARG B 1 97 ? -16.641 -10.75 -9.641 1 96.12 97 ARG B O 1
ATOM 2063 N N . SER B 1 98 ? -15.672 -12.531 -10.547 1 96.94 98 SER B N 1
ATOM 2064 C CA . SER B 1 98 ? -16.891 -13.32 -10.539 1 96.94 98 SER B CA 1
ATOM 2065 C C . SER B 1 98 ? -17.422 -13.5 -9.125 1 96.94 98 SER B C 1
ATOM 2067 O O . SER B 1 98 ? -18.625 -13.359 -8.875 1 96.94 98 SER B O 1
ATOM 2069 N N . VAL B 1 99 ? -16.5 -13.789 -8.219 1 96.44 99 VAL B N 1
ATOM 2070 C CA . VAL B 1 99 ? -16.906 -13.961 -6.828 1 96.44 99 VAL B CA 1
ATOM 2071 C C . VAL B 1 99 ? -17.438 -12.641 -6.277 1 96.44 99 VAL B C 1
ATOM 2073 O O . VAL B 1 99 ? -18.484 -12.609 -5.641 1 96.44 99 VAL B O 1
ATOM 2076 N N . CYS B 1 100 ? -16.734 -11.578 -6.523 1 94.94 100 CYS B N 1
ATOM 2077 C CA . CYS B 1 100 ? -17.156 -10.266 -6.035 1 94.94 100 CYS B CA 1
ATOM 2078 C C . CYS B 1 100 ? -18.531 -9.898 -6.555 1 94.94 100 CYS B C 1
ATOM 2080 O O . CYS B 1 100 ? -19.359 -9.367 -5.812 1 94.94 100 CYS B O 1
ATOM 2082 N N . LEU B 1 101 ? -18.797 -10.195 -7.809 1 94.56 101 LEU B N 1
ATOM 2083 C CA . LEU B 1 101 ? -20.062 -9.844 -8.445 1 94.56 101 LEU B CA 1
ATOM 2084 C C . LEU B 1 101 ? -21.203 -10.68 -7.883 1 94.56 101 LEU B C 1
ATOM 2086 O O . LEU B 1 101 ? -22.375 -10.305 -7.988 1 94.56 101 LEU B O 1
ATOM 2090 N N . SER B 1 102 ? -20.891 -11.773 -7.344 1 95.44 102 SER B N 1
ATOM 2091 C CA . SER B 1 102 ? -21.906 -12.656 -6.805 1 95.44 102 SER B CA 1
ATOM 2092 C C . SER B 1 102 ? -22.281 -12.266 -5.379 1 95.44 102 SER B C 1
ATOM 2094 O O . SER B 1 102 ? -23.281 -12.734 -4.84 1 95.44 102 SER B O 1
ATOM 2096 N N . LEU B 1 103 ? -21.484 -11.461 -4.746 1 94.25 103 LEU B N 1
ATOM 2097 C CA . LEU B 1 103 ? -21.734 -11.047 -3.371 1 94.25 103 LEU B CA 1
ATOM 2098 C C . LEU B 1 103 ? -22.859 -10.023 -3.307 1 94.25 103 LEU B C 1
ATOM 2100 O O . LEU B 1 103 ? -22.922 -9.117 -4.141 1 94.25 103 LEU B O 1
ATOM 2104 N N . GLN B 1 104 ? -23.781 -10.195 -2.363 1 94.19 104 GLN B N 1
ATOM 2105 C CA . GLN B 1 104 ? -24.812 -9.219 -2.041 1 94.19 104 GLN B CA 1
ATOM 2106 C C . GLN B 1 104 ? -24.422 -8.398 -0.812 1 94.19 104 GLN B C 1
ATOM 2108 O O . GLN B 1 104 ? -23.484 -8.75 -0.095 1 94.19 104 GLN B O 1
ATOM 2113 N N . ASP B 1 105 ? -25.203 -7.312 -0.57 1 89.69 105 ASP B N 1
ATOM 2114 C CA . ASP B 1 105 ? -24.859 -6.391 0.513 1 89.69 105 ASP B CA 1
ATOM 2115 C C . ASP B 1 105 ? -24.781 -7.125 1.851 1 89.69 105 ASP B C 1
ATOM 2117 O O . ASP B 1 105 ? -23.891 -6.871 2.652 1 89.69 105 ASP B O 1
ATOM 2121 N N . HIS B 1 106 ? -25.719 -8.008 2.031 1 93.19 106 HIS B N 1
ATOM 2122 C CA . HIS B 1 106 ? -25.734 -8.719 3.307 1 93.19 106 HIS B CA 1
ATOM 2123 C C . HIS B 1 106 ? -24.547 -9.656 3.432 1 93.19 106 HIS B C 1
ATOM 2125 O O . HIS B 1 106 ? -24.141 -10.008 4.539 1 93.19 106 HIS B O 1
ATOM 2131 N N . ASP B 1 107 ? -23.969 -10.039 2.297 1 94.06 107 ASP B N 1
ATOM 2132 C CA . ASP B 1 107 ? -22.812 -10.93 2.307 1 94.06 107 ASP B CA 1
ATOM 2133 C C . ASP B 1 107 ? -21.562 -10.211 2.84 1 94.06 107 ASP B C 1
ATOM 2135 O O . ASP B 1 107 ? -20.641 -10.844 3.34 1 94.06 107 ASP B O 1
ATOM 2139 N N . LEU B 1 108 ? -21.547 -8.938 2.74 1 92.19 108 LEU B N 1
ATOM 2140 C CA . LEU B 1 108 ? -20.375 -8.148 3.105 1 92.19 108 LEU B CA 1
ATOM 2141 C C . LEU B 1 108 ? -20.125 -8.227 4.605 1 92.19 108 LEU B C 1
ATOM 2143 O O . LEU B 1 108 ? -19 -7.973 5.059 1 92.19 108 LEU B O 1
ATOM 2147 N N . GLU B 1 109 ? -21.109 -8.672 5.348 1 94.06 109 GLU B N 1
ATOM 2148 C CA . GLU B 1 109 ? -20.969 -8.766 6.801 1 94.06 109 GLU B CA 1
ATOM 2149 C C . GLU B 1 109 ? -20.656 -10.195 7.234 1 94.06 109 GLU B C 1
ATOM 2151 O O . GLU B 1 109 ? -20.391 -10.445 8.414 1 94.06 109 GLU B O 1
ATOM 2156 N N . ARG B 1 110 ? -20.656 -11.062 6.316 1 95.44 110 ARG B N 1
ATOM 2157 C CA . ARG B 1 110 ? -20.359 -12.453 6.637 1 95.44 110 ARG B CA 1
ATOM 2158 C C . ARG B 1 110 ? -18.891 -12.625 7.023 1 95.44 110 ARG B C 1
ATOM 2160 O O . ARG B 1 110 ? -18.016 -11.977 6.449 1 95.44 110 ARG B O 1
ATOM 2167 N N . VAL B 1 111 ? -18.672 -13.57 7.926 1 94.56 111 VAL B N 1
ATOM 2168 C CA . VAL B 1 111 ? -17.328 -13.859 8.398 1 94.56 111 VAL B CA 1
ATOM 2169 C C . VAL B 1 111 ? -16.766 -15.078 7.68 1 94.56 111 VAL B C 1
ATOM 2171 O O . VAL B 1 111 ? -17.453 -16.094 7.555 1 94.56 111 VAL B O 1
ATOM 2174 N N . VAL B 1 112 ? -15.578 -14.938 7.18 1 94.31 112 VAL B N 1
ATOM 2175 C CA . VAL B 1 112 ? -14.883 -16.062 6.543 1 94.31 112 VAL B CA 1
ATOM 2176 C C . VAL B 1 112 ? -13.602 -16.375 7.305 1 94.31 112 VAL B C 1
ATOM 2178 O O . VAL B 1 112 ? -13.078 -15.523 8.031 1 94.31 112 VAL B O 1
ATOM 2181 N N . PRO B 1 113 ? -13.203 -17.625 7.203 1 89.31 113 PRO B N 1
ATOM 2182 C CA . PRO B 1 113 ? -11.953 -17.969 7.891 1 89.31 113 PRO B CA 1
ATOM 2183 C C . PRO B 1 113 ? -10.758 -17.156 7.398 1 89.31 113 PRO B C 1
ATOM 2185 O O . PRO B 1 113 ? -10.656 -16.859 6.207 1 89.31 113 PRO B O 1
ATOM 2188 N N . TYR B 1 114 ? -10 -16.75 8.383 1 86.06 114 TYR B N 1
ATOM 2189 C CA . TYR B 1 114 ? -8.789 -16.016 8.062 1 86.06 114 TYR B CA 1
ATOM 2190 C C . TYR B 1 114 ? -7.582 -16.609 8.781 1 86.06 114 TYR B C 1
ATOM 2192 O O . TYR B 1 114 ? -7.555 -17.797 9.078 1 86.06 114 TYR B O 1
ATOM 2200 N N . GLU B 1 115 ? -6.492 -15.922 9.086 1 75.88 115 GLU B N 1
ATOM 2201 C CA . GLU B 1 115 ? -5.223 -16.438 9.594 1 75.88 115 GLU B CA 1
ATOM 2202 C C . GLU B 1 115 ? -5.309 -16.75 11.086 1 75.88 115 GLU B C 1
ATOM 2204 O O . GLU B 1 115 ? -5.992 -16.047 11.828 1 75.88 115 GLU B O 1
ATOM 2209 N N . ASN B 1 116 ? -4.609 -17.875 11.453 1 79 116 ASN B N 1
ATOM 2210 C CA . ASN B 1 116 ? -4.43 -18.281 12.844 1 79 116 ASN B CA 1
ATOM 2211 C C . ASN B 1 116 ? -5.77 -18.484 13.539 1 79 116 ASN B C 1
ATOM 2213 O O . ASN B 1 116 ? -5.973 -18.016 14.664 1 79 116 ASN B O 1
ATOM 2217 N N . GLY B 1 117 ? -6.695 -18.984 12.805 1 79.25 117 GLY B N 1
ATOM 2218 C CA . GLY B 1 117 ? -7.98 -19.312 13.406 1 79.25 117 GLY B CA 1
ATOM 2219 C C . GLY B 1 117 ? -8.891 -18.094 13.547 1 79.25 117 GLY B C 1
ATOM 2220 O O . GLY B 1 117 ? -10.008 -18.219 14.062 1 79.25 117 GLY B O 1
ATOM 2221 N N . GLU B 1 118 ? -8.383 -17.062 13.133 1 83.75 118 GLU B N 1
ATOM 2222 C CA . GLU B 1 118 ? -9.195 -15.852 13.195 1 83.75 118 GLU B CA 1
ATOM 2223 C C . GLU B 1 118 ? -10.117 -15.742 11.984 1 83.75 118 GLU B C 1
ATOM 2225 O O . GLU B 1 118 ? -9.953 -16.469 11.008 1 83.75 118 GLU B O 1
ATOM 2230 N N . GLY B 1 119 ? -11.211 -14.938 12.211 1 90.44 119 GLY B N 1
ATOM 2231 C CA . GLY B 1 119 ? -12.133 -14.641 11.125 1 90.44 119 GLY B CA 1
ATOM 2232 C C . GLY B 1 119 ? -12.031 -13.211 10.633 1 90.44 119 GLY B C 1
ATOM 2233 O O . GLY B 1 119 ? -11.484 -12.352 11.32 1 90.44 119 GLY B O 1
ATOM 2234 N N . ALA B 1 120 ? -12.422 -13.102 9.312 1 91.12 120 ALA B N 1
ATOM 2235 C CA . ALA B 1 120 ? -12.469 -11.766 8.727 1 91.12 120 ALA B CA 1
ATOM 2236 C C . ALA B 1 120 ? -13.805 -11.508 8.047 1 91.12 120 ALA B C 1
ATOM 2238 O O . ALA B 1 120 ? -14.328 -12.375 7.34 1 91.12 120 ALA B O 1
ATOM 2239 N N . VAL B 1 121 ? -14.328 -10.336 8.352 1 93.56 121 VAL B N 1
ATOM 2240 C CA . VAL B 1 121 ? -15.547 -9.938 7.641 1 93.56 121 VAL B CA 1
ATOM 2241 C C . VAL B 1 121 ? -15.219 -9.672 6.176 1 93.56 121 VAL B C 1
ATOM 2243 O O . VAL B 1 121 ? -14.156 -9.133 5.855 1 93.56 121 VAL B O 1
ATOM 2246 N N . ILE B 1 122 ? -16.141 -10.016 5.285 1 94.44 122 ILE B N 1
ATOM 2247 C CA . ILE B 1 122 ? -15.891 -9.945 3.848 1 94.44 122 ILE B CA 1
ATOM 2248 C C . ILE B 1 122 ? -15.594 -8.508 3.439 1 94.44 122 ILE B C 1
ATOM 2250 O O . ILE B 1 122 ? -14.68 -8.258 2.65 1 94.44 122 ILE B O 1
ATOM 2254 N N . ARG B 1 123 ? -16.297 -7.574 4.02 1 90.56 123 ARG B N 1
ATOM 2255 C CA . ARG B 1 123 ? -16.062 -6.168 3.707 1 90.56 123 ARG B CA 1
ATOM 2256 C C . ARG B 1 123 ? -14.609 -5.785 4 1 90.56 123 ARG B C 1
ATOM 2258 O O . ARG B 1 123 ? -13.945 -5.172 3.166 1 90.56 123 ARG B O 1
ATOM 2265 N N . TRP B 1 124 ? -14.109 -6.172 5.047 1 89.56 124 TRP B N 1
ATOM 2266 C CA . TRP B 1 124 ? -12.727 -5.914 5.434 1 89.56 124 TRP B CA 1
ATOM 2267 C C . TRP B 1 124 ? -11.758 -6.664 4.527 1 89.56 124 TRP B C 1
ATOM 2269 O O . TRP B 1 124 ? -10.695 -6.141 4.168 1 89.56 124 TRP B O 1
ATOM 2279 N N . SER B 1 125 ? -12.133 -7.848 4.184 1 93.19 125 SER B N 1
ATOM 2280 C CA . SER B 1 125 ? -11.273 -8.703 3.369 1 93.19 125 SER B CA 1
ATOM 2281 C C . SER B 1 125 ? -11.008 -8.078 2.004 1 93.19 125 SER B C 1
ATOM 2283 O O . SER B 1 125 ? -9.891 -8.141 1.492 1 93.19 125 SER B O 1
ATOM 2285 N N . LEU B 1 126 ? -12.023 -7.477 1.43 1 92.19 126 LEU B N 1
ATOM 2286 C CA . LEU B 1 126 ? -11.867 -6.844 0.124 1 92.19 126 LEU B CA 1
ATOM 2287 C C . LEU B 1 126 ? -10.883 -5.688 0.195 1 92.19 126 LEU B C 1
ATOM 2289 O O . LEU B 1 126 ? -10.055 -5.516 -0.703 1 92.19 126 LEU B O 1
ATOM 2293 N N . PHE B 1 127 ? -10.938 -5.004 1.307 1 88.81 127 PHE B N 1
ATOM 2294 C CA . PHE B 1 127 ? -9.977 -3.934 1.537 1 88.81 127 PHE B CA 1
ATOM 2295 C C . PHE B 1 127 ? -8.578 -4.5 1.744 1 88.81 127 PHE B C 1
ATOM 2297 O O . PHE B 1 127 ? -7.598 -3.945 1.24 1 88.81 127 PHE B O 1
ATOM 2304 N N . HIS B 1 128 ? -8.5 -5.527 2.471 1 91.31 128 HIS B N 1
ATOM 2305 C CA . HIS B 1 128 ? -7.215 -6.148 2.791 1 91.31 128 HIS B CA 1
ATOM 2306 C C . HIS B 1 128 ? -6.5 -6.617 1.529 1 91.31 128 HIS B C 1
ATOM 2308 O O . HIS B 1 128 ? -5.277 -6.512 1.429 1 91.31 128 HIS B O 1
ATOM 2314 N N . ILE B 1 129 ? -7.277 -7.082 0.618 1 93.88 129 ILE B N 1
ATOM 2315 C CA . ILE B 1 129 ? -6.73 -7.551 -0.648 1 93.88 129 ILE B CA 1
ATOM 2316 C C . ILE B 1 129 ? -6.094 -6.387 -1.401 1 93.88 129 ILE B C 1
ATOM 2318 O O . ILE B 1 129 ? -4.957 -6.488 -1.868 1 93.88 129 ILE B O 1
ATOM 2322 N N . ALA B 1 130 ? -6.828 -5.305 -1.517 1 92.44 130 ALA B N 1
ATOM 2323 C CA . ALA B 1 130 ? -6.312 -4.113 -2.184 1 92.44 130 ALA B CA 1
ATOM 2324 C C . ALA B 1 130 ? -5.09 -3.562 -1.454 1 92.44 130 ALA B C 1
ATOM 2326 O O . ALA B 1 130 ? -4.098 -3.189 -2.084 1 92.44 130 ALA B O 1
ATOM 2327 N N . ASP B 1 131 ? -5.195 -3.582 -0.153 1 92.31 131 ASP B N 1
ATOM 2328 C CA . ASP B 1 131 ? -4.125 -3.096 0.712 1 92.31 131 ASP B CA 1
ATOM 2329 C C . ASP B 1 131 ? -2.85 -3.916 0.524 1 92.31 131 ASP B C 1
ATOM 2331 O O . ASP B 1 131 ? -1.753 -3.359 0.435 1 92.31 131 ASP B O 1
ATOM 2335 N N . HIS B 1 132 ? -2.977 -5.152 0.488 1 94.5 132 HIS B N 1
ATOM 2336 C CA . HIS B 1 132 ? -1.856 -6.066 0.287 1 94.5 132 HIS B CA 1
ATOM 2337 C C . HIS B 1 132 ? -1.181 -5.82 -1.059 1 94.5 132 HIS B C 1
ATOM 2339 O O . HIS B 1 132 ? 0.049 -5.77 -1.14 1 94.5 132 HIS B O 1
ATOM 2345 N N . CYS B 1 133 ? -2.006 -5.691 -2.049 1 95.25 133 CYS B N 1
ATOM 2346 C CA . CYS B 1 133 ? -1.482 -5.418 -3.383 1 95.25 133 CYS B CA 1
ATOM 2347 C C . CYS B 1 133 ? -0.696 -4.109 -3.4 1 95.25 133 CYS B C 1
ATOM 2349 O O . CYS B 1 133 ? 0.402 -4.051 -3.959 1 95.25 133 CYS B O 1
ATOM 2351 N N . ARG B 1 134 ? -1.2 -3.123 -2.791 1 94.94 134 ARG B N 1
ATOM 2352 C CA . ARG B 1 134 ? -0.55 -1.815 -2.77 1 94.94 134 ARG B CA 1
ATOM 2353 C C . ARG B 1 134 ? 0.786 -1.88 -2.037 1 94.94 134 ARG B C 1
ATOM 2355 O O . ARG B 1 134 ? 1.76 -1.248 -2.455 1 94.94 134 ARG B O 1
ATOM 2362 N N . HIS B 1 135 ? 0.791 -2.592 -0.967 1 95.88 135 HIS B N 1
ATOM 2363 C CA . HIS B 1 135 ? 2.02 -2.773 -0.201 1 95.88 135 HIS B CA 1
ATOM 2364 C C . HIS B 1 135 ? 3.139 -3.328 -1.076 1 95.88 135 HIS B C 1
ATOM 2366 O O . HIS B 1 135 ? 4.238 -2.771 -1.113 1 95.88 135 HIS B O 1
ATOM 2372 N N . HIS B 1 136 ? 2.871 -4.316 -1.781 1 97.62 136 HIS B N 1
ATOM 2373 C CA . HIS B 1 136 ? 3.9 -4.938 -2.609 1 97.62 136 HIS B CA 1
ATOM 2374 C C . HIS B 1 136 ? 4.148 -4.129 -3.877 1 97.62 136 HIS B C 1
ATOM 2376 O O . HIS B 1 136 ? 5.258 -4.129 -4.414 1 97.62 136 HIS B O 1
ATOM 2382 N N . TYR B 1 137 ? 3.09 -3.428 -4.379 1 97.69 137 TYR B N 1
ATOM 2383 C CA . TYR B 1 137 ? 3.268 -2.482 -5.477 1 97.69 137 TYR B CA 1
ATOM 2384 C C . TYR B 1 137 ? 4.387 -1.496 -5.168 1 97.69 137 TYR B C 1
ATOM 2386 O O . TYR B 1 137 ? 5.234 -1.227 -6.023 1 97.69 137 TYR B O 1
ATOM 2394 N N . ALA B 1 138 ? 4.406 -0.978 -3.973 1 96.69 138 ALA B N 1
ATOM 2395 C CA . ALA B 1 138 ? 5.422 -0.008 -3.576 1 96.69 138 ALA B CA 1
ATOM 2396 C C . ALA B 1 138 ? 6.82 -0.616 -3.656 1 96.69 138 ALA B C 1
ATOM 2398 O O . ALA B 1 138 ? 7.773 0.056 -4.055 1 96.69 138 ALA B O 1
ATOM 2399 N N . HIS B 1 139 ? 6.969 -1.847 -3.281 1 96.44 139 HIS B N 1
ATOM 2400 C CA . HIS B 1 139 ? 8.242 -2.549 -3.383 1 96.44 139 HIS B CA 1
ATOM 2401 C C . HIS B 1 139 ? 8.688 -2.674 -4.836 1 96.44 139 HIS B C 1
ATOM 2403 O O . HIS B 1 139 ? 9.859 -2.459 -5.148 1 96.44 139 HIS B O 1
ATOM 2409 N N . ILE B 1 140 ? 7.75 -2.977 -5.648 1 98.12 140 ILE B N 1
ATOM 2410 C CA . ILE B 1 140 ? 8.047 -3.197 -7.059 1 98.12 140 ILE B CA 1
ATOM 2411 C C . ILE B 1 140 ? 8.461 -1.879 -7.711 1 98.12 140 ILE B C 1
ATOM 2413 O O . ILE B 1 140 ? 9.375 -1.85 -8.547 1 98.12 140 ILE B O 1
ATOM 2417 N N . VAL B 1 141 ? 7.801 -0.838 -7.363 1 96.62 141 VAL B N 1
ATOM 2418 C CA . VAL B 1 141 ? 8.172 0.482 -7.859 1 96.62 141 VAL B CA 1
ATOM 2419 C C . VAL B 1 141 ? 9.641 0.766 -7.52 1 96.62 141 VAL B C 1
ATOM 2421 O O . VAL B 1 141 ? 10.398 1.224 -8.375 1 96.62 141 VAL B O 1
ATOM 2424 N N . TYR B 1 142 ? 10.008 0.507 -6.32 1 94.38 142 TYR B N 1
ATOM 2425 C CA . TYR B 1 142 ? 11.383 0.716 -5.879 1 94.38 142 TYR B CA 1
ATOM 2426 C C . TYR B 1 142 ? 12.352 -0.12 -6.707 1 94.38 142 TYR B C 1
ATOM 2428 O O . TYR B 1 142 ? 13.391 0.379 -7.156 1 94.38 142 TYR B O 1
ATOM 2436 N N . LEU B 1 143 ? 12.023 -1.361 -6.922 1 96.31 143 LEU B N 1
ATOM 2437 C CA . LEU B 1 143 ? 12.891 -2.264 -7.68 1 96.31 143 LEU B CA 1
ATOM 2438 C C . LEU B 1 143 ? 13.055 -1.778 -9.117 1 96.31 143 LEU B C 1
ATOM 2440 O O . LEU B 1 143 ? 14.164 -1.805 -9.656 1 96.31 143 LEU B O 1
ATOM 2444 N N . ARG B 1 144 ? 11.969 -1.381 -9.688 1 96.56 144 ARG B N 1
ATOM 2445 C CA . ARG B 1 144 ? 12.016 -0.914 -11.07 1 96.56 144 ARG B CA 1
ATOM 2446 C C . ARG B 1 144 ? 12.883 0.334 -11.195 1 96.56 144 ARG B C 1
ATOM 2448 O O . ARG B 1 144 ? 13.719 0.431 -12.102 1 96.56 144 ARG B O 1
ATOM 2455 N N . ARG B 1 145 ? 12.734 1.193 -10.305 1 93.94 145 ARG B N 1
ATOM 2456 C CA . ARG B 1 145 ? 13.516 2.424 -10.305 1 93.94 145 ARG B CA 1
ATOM 2457 C C . ARG B 1 145 ? 15.008 2.123 -10.148 1 93.94 145 ARG B C 1
ATOM 2459 O O . ARG B 1 145 ? 15.836 2.637 -10.898 1 93.94 145 ARG B O 1
ATOM 2466 N N . THR B 1 146 ? 15.305 1.339 -9.18 1 92.88 146 THR B N 1
ATOM 2467 C CA . THR B 1 146 ? 16.703 1.029 -8.867 1 92.88 146 THR B CA 1
ATOM 2468 C C . THR B 1 146 ? 17.344 0.27 -10.016 1 92.88 146 THR B C 1
ATOM 2470 O O . THR B 1 146 ? 18.516 0.494 -10.328 1 92.88 146 THR B O 1
ATOM 2473 N N . TYR B 1 147 ? 16.594 -0.6 -10.586 1 95.12 147 TYR B N 1
ATOM 2474 C CA . TYR B 1 147 ? 17.109 -1.322 -11.742 1 95.12 147 TYR B CA 1
ATOM 2475 C C . TYR B 1 147 ? 17.453 -0.363 -12.875 1 95.12 147 TYR B C 1
ATOM 2477 O O . TYR B 1 147 ? 18.5 -0.48 -13.508 1 95.12 147 TYR B O 1
ATOM 2485 N N . SER B 1 148 ? 16.516 0.557 -13.18 1 93.5 148 SER B N 1
ATOM 2486 C CA . SER B 1 148 ? 16.719 1.544 -14.234 1 93.5 148 SER B CA 1
ATOM 2487 C C . SER B 1 148 ? 17.953 2.396 -13.961 1 93.5 148 SER B C 1
ATOM 2489 O O . SER B 1 148 ? 18.719 2.697 -14.883 1 93.5 148 SER B O 1
ATOM 2491 N N . GLU B 1 149 ? 18.188 2.764 -12.758 1 90.5 149 GLU B N 1
ATOM 2492 C CA . GLU B 1 149 ? 19.344 3.576 -12.375 1 90.5 149 GLU B CA 1
ATOM 2493 C C . GLU B 1 149 ? 20.641 2.797 -12.539 1 90.5 149 GLU B C 1
ATOM 2495 O O . GLU B 1 149 ? 21.672 3.367 -12.906 1 90.5 149 GLU B O 1
ATOM 2500 N N . GLN B 1 150 ? 20.562 1.577 -12.266 1 88.81 150 GLN B N 1
ATOM 2501 C CA . GLN B 1 150 ? 21.766 0.754 -12.281 1 88.81 150 GLN B CA 1
ATOM 2502 C C . GLN B 1 150 ? 22.094 0.288 -13.703 1 88.81 150 GLN B C 1
ATOM 2504 O O . GLN B 1 150 ? 23.266 0.17 -14.07 1 88.81 150 GLN B O 1
ATOM 2509 N N . PHE B 1 151 ? 21.062 0.042 -14.422 1 86.69 151 PHE B N 1
ATOM 2510 C CA . PHE B 1 151 ? 21.344 -0.653 -15.672 1 86.69 151 PHE B CA 1
ATOM 2511 C C . PHE B 1 151 ? 20.875 0.169 -16.875 1 86.69 151 PHE B C 1
ATOM 2513 O O . PHE B 1 151 ? 21.266 -0.1 -18 1 86.69 151 PHE B O 1
ATOM 2520 N N . LYS B 1 152 ? 19.906 1.033 -16.859 1 78.19 152 LYS B N 1
ATOM 2521 C CA . LYS B 1 152 ? 19.391 1.789 -18 1 78.19 152 LYS B CA 1
ATOM 2522 C C . LYS B 1 152 ? 19.859 3.24 -17.953 1 78.19 152 LYS B C 1
ATOM 2524 O O . LYS B 1 152 ? 19.703 3.984 -18.922 1 78.19 152 LYS B O 1
ATOM 2529 N N . GLY B 1 153 ? 20.328 3.738 -16.797 1 61.56 153 GLY B N 1
ATOM 2530 C CA . GLY B 1 153 ? 20.875 5.086 -16.719 1 61.56 153 GLY B CA 1
ATOM 2531 C C . GLY B 1 153 ? 22.172 5.246 -17.484 1 61.56 153 GLY B C 1
ATOM 2532 O O . GLY B 1 153 ? 22.844 4.258 -17.781 1 61.56 153 GLY B O 1
#

Radius of gyration: 20.41 Å; Cα contacts (8 Å, |Δi|>4): 331; chains: 2; bounding box: 49×58×40 Å